Protein AF-A0A6P0SZ05-F1 (afdb_monomer_lite)

Structure (mmCIF, N/CA/C/O backbone):
data_AF-A0A6P0SZ05-F1
#
_entry.id   AF-A0A6P0SZ05-F1
#
loop_
_atom_site.group_PDB
_atom_site.id
_atom_site.type_symbol
_atom_site.label_atom_id
_atom_site.label_alt_id
_atom_site.label_comp_id
_atom_site.label_asym_id
_atom_site.label_entity_id
_atom_site.label_seq_id
_atom_site.pdbx_PDB_ins_code
_atom_site.Cartn_x
_atom_site.Cartn_y
_atom_site.Cartn_z
_atom_site.occupancy
_atom_site.B_iso_or_equiv
_atom_site.auth_seq_id
_atom_site.auth_comp_id
_atom_site.auth_asym_id
_atom_site.auth_atom_id
_atom_site.pdbx_PDB_model_num
ATOM 1 N N . ARG A 1 1 ? -8.321 -9.094 -21.252 1.00 95.56 1 ARG A N 1
ATOM 2 C CA . ARG A 1 1 ? -7.736 -9.734 -20.066 1.00 95.56 1 ARG A CA 1
ATOM 3 C C . ARG A 1 1 ? -6.226 -9.672 -20.199 1.00 95.56 1 ARG A C 1
ATOM 5 O O . ARG A 1 1 ? -5.743 -9.902 -21.305 1.00 95.56 1 ARG A O 1
ATOM 12 N N . LEU A 1 2 ? -5.529 -9.320 -19.128 1.00 98.12 2 LEU A N 1
ATOM 13 C CA . LEU A 1 2 ? -4.090 -9.514 -18.955 1.00 98.12 2 LEU A CA 1
ATOM 14 C C . LEU A 1 2 ? -3.911 -10.589 -17.877 1.00 98.12 2 LEU A C 1
ATOM 16 O O . LEU A 1 2 ? -4.637 -10.558 -16.889 1.00 98.12 2 LEU A O 1
ATOM 20 N N . LEU A 1 3 ? -2.989 -11.520 -18.094 1.00 98.50 3 LEU A N 1
ATOM 21 C CA . LEU A 1 3 ? -2.601 -12.542 -17.126 1.00 98.50 3 LEU A CA 1
ATOM 22 C C . LEU A 1 3 ? -1.087 -12.454 -16.937 1.00 98.50 3 LEU A C 1
ATOM 24 O O . LEU A 1 3 ? -0.354 -12.451 -17.931 1.00 98.50 3 LEU A O 1
ATOM 28 N N . VAL A 1 4 ? -0.650 -12.365 -15.687 1.00 98.50 4 VAL A N 1
ATOM 29 C CA . VAL A 1 4 ? 0.750 -12.430 -15.266 1.00 98.50 4 VAL A CA 1
ATOM 30 C C . VAL A 1 4 ? 0.823 -13.519 -14.198 1.00 98.50 4 VAL A C 1
ATOM 32 O O . VAL A 1 4 ? 0.498 -13.266 -13.046 1.00 98.50 4 VAL A O 1
ATOM 35 N N . SER A 1 5 ? 1.166 -14.740 -14.597 1.00 98.00 5 SER A N 1
ATOM 36 C CA . SER A 1 5 ? 1.157 -15.921 -13.726 1.00 98.00 5 SER A CA 1
ATOM 37 C C . SER A 1 5 ? 2.493 -16.653 -13.752 1.00 98.00 5 SER A C 1
ATOM 39 O O . SER A 1 5 ? 3.336 -16.351 -14.600 1.00 98.00 5 SER A O 1
ATOM 41 N N . ASP A 1 6 ? 2.663 -17.636 -12.868 1.00 96.00 6 ASP A N 1
ATOM 42 C CA . ASP A 1 6 ? 3.775 -18.595 -12.902 1.00 96.00 6 ASP A CA 1
ATOM 43 C C . ASP A 1 6 ? 5.146 -17.893 -12.905 1.00 96.00 6 ASP A C 1
ATOM 45 O O . ASP A 1 6 ? 5.967 -18.087 -13.808 1.00 96.00 6 ASP A O 1
ATOM 49 N N . GLU A 1 7 ? 5.358 -17.003 -11.929 1.00 97.44 7 GLU A N 1
ATOM 50 C CA . GLU A 1 7 ? 6.580 -16.188 -11.777 1.00 97.44 7 GLU A CA 1
ATOM 51 C C . GLU A 1 7 ? 6.890 -15.244 -12.962 1.00 97.44 7 GLU A C 1
ATOM 53 O O . GLU A 1 7 ? 7.983 -14.675 -13.065 1.00 97.44 7 GLU A O 1
ATOM 58 N N . ALA A 1 8 ? 5.949 -15.039 -13.890 1.00 98.25 8 ALA A N 1
ATOM 59 C CA . ALA A 1 8 ? 6.141 -14.097 -14.986 1.00 98.25 8 ALA A CA 1
ATOM 60 C C . ALA A 1 8 ? 6.260 -12.658 -14.470 1.00 98.25 8 ALA A C 1
ATOM 62 O O . ALA A 1 8 ? 5.519 -12.227 -13.590 1.00 98.25 8 ALA A O 1
ATOM 63 N N . VAL A 1 9 ? 7.141 -11.874 -15.097 1.00 98.19 9 VAL A N 1
ATOM 64 C CA . VAL A 1 9 ? 7.370 -10.473 -14.726 1.00 98.19 9 VAL A CA 1
ATOM 65 C C . VAL A 1 9 ? 7.014 -9.541 -15.882 1.00 98.19 9 VAL A C 1
ATOM 67 O O . VAL A 1 9 ? 7.610 -9.603 -16.961 1.00 98.19 9 VAL A O 1
ATOM 70 N N . PHE A 1 10 ? 6.070 -8.631 -15.644 1.00 98.25 10 PHE A N 1
ATOM 71 C CA . PHE A 1 10 ? 5.764 -7.495 -16.510 1.00 98.25 10 PHE A CA 1
ATOM 72 C C . PHE A 1 10 ? 6.370 -6.232 -15.898 1.00 98.25 10 PHE A C 1
ATOM 74 O O . PHE A 1 10 ? 5.875 -5.753 -14.879 1.00 98.25 10 PHE A O 1
ATOM 81 N N . SER A 1 11 ? 7.441 -5.686 -16.485 1.00 97.88 11 SER A N 1
ATOM 82 C CA . SER A 1 11 ? 8.197 -4.625 -15.814 1.00 97.88 11 SER A CA 1
ATOM 83 C C . SER A 1 11 ? 8.661 -3.448 -16.664 1.00 97.88 11 SER A C 1
ATOM 85 O O . SER A 1 11 ? 8.845 -3.534 -17.880 1.00 97.88 11 SER A O 1
ATOM 87 N N . SER A 1 12 ? 8.890 -2.334 -15.966 1.00 97.94 12 SER A N 1
ATOM 88 C CA . SER A 1 12 ? 9.602 -1.149 -16.434 1.00 97.94 12 SER A CA 1
ATOM 89 C C . SER A 1 12 ? 10.642 -0.768 -15.386 1.00 97.94 12 SER A C 1
ATOM 91 O O . SER A 1 12 ? 10.297 -0.497 -14.242 1.00 97.94 12 SER A O 1
ATOM 93 N N . SER A 1 13 ? 11.928 -0.771 -15.742 1.00 96.75 13 SER A N 1
ATOM 94 C CA . SER A 1 13 ? 12.990 -0.552 -14.755 1.00 96.75 13 SER A CA 1
ATOM 95 C C . SER A 1 13 ? 14.134 0.302 -15.279 1.00 96.75 13 SER A C 1
ATOM 97 O O . SER A 1 13 ? 14.441 0.263 -16.475 1.00 96.75 13 SER A O 1
ATOM 99 N N . THR A 1 14 ? 14.810 1.012 -14.376 1.00 95.75 14 THR A N 1
ATOM 100 C CA . THR A 1 14 ? 16.069 1.708 -14.656 1.00 95.75 14 THR A CA 1
ATOM 101 C C . THR A 1 14 ? 17.184 1.267 -13.713 1.00 95.75 14 THR A C 1
ATOM 103 O O . THR A 1 14 ? 16.966 0.903 -12.561 1.00 95.75 14 THR A O 1
ATOM 106 N N . ARG A 1 15 ? 18.419 1.310 -14.218 1.00 94.88 15 ARG A N 1
ATOM 107 C CA . ARG A 1 15 ? 19.652 1.079 -13.443 1.00 94.88 15 ARG A CA 1
ATOM 108 C C . ARG A 1 15 ? 20.629 2.254 -13.543 1.00 94.88 15 ARG A C 1
ATOM 110 O O . ARG A 1 15 ? 21.758 2.167 -13.070 1.00 94.88 15 ARG A O 1
ATOM 117 N N . GLY A 1 16 ? 20.237 3.314 -14.252 1.00 91.69 16 GLY A N 1
ATOM 118 C CA . GLY A 1 16 ? 21.097 4.438 -14.617 1.00 91.69 16 GLY A CA 1
ATOM 119 C C . GLY A 1 16 ? 20.665 5.743 -13.958 1.00 91.69 16 GLY A C 1
ATOM 120 O O . GLY A 1 16 ? 19.995 5.750 -12.934 1.00 91.69 16 GLY A O 1
ATOM 121 N N . ALA A 1 17 ? 21.071 6.860 -14.558 1.00 92.62 17 ALA A N 1
ATOM 122 C CA . ALA A 1 17 ? 20.668 8.199 -14.122 1.00 92.62 17 ALA A CA 1
ATOM 123 C C . ALA A 1 17 ? 19.368 8.699 -14.778 1.00 92.62 17 ALA A C 1
ATOM 125 O O . ALA A 1 17 ? 18.922 9.788 -14.452 1.00 92.62 17 ALA A O 1
ATOM 126 N N 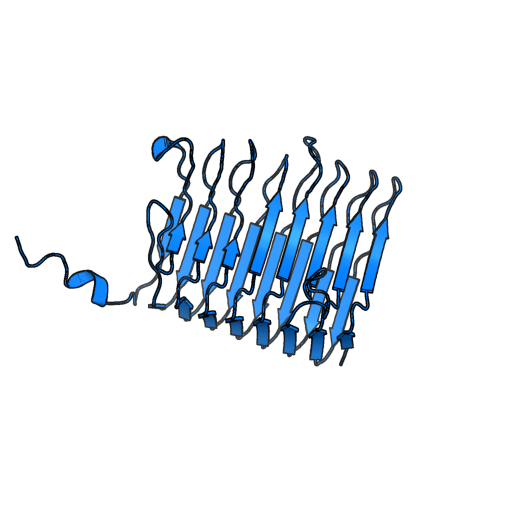. GLY A 1 18 ? 18.817 7.958 -15.745 1.00 95.12 18 GLY A N 1
ATOM 127 C CA . GLY A 1 18 ? 17.512 8.261 -16.332 1.00 95.12 18 GLY A CA 1
ATOM 128 C C . GLY A 1 18 ? 16.413 7.492 -15.614 1.00 95.12 18 GLY A C 1
ATOM 129 O O . GLY A 1 18 ? 16.665 6.376 -15.156 1.00 95.12 18 GLY A O 1
ATOM 130 N N . ASP A 1 19 ? 15.224 8.072 -15.552 1.00 95.62 19 ASP A N 1
ATOM 131 C CA . ASP A 1 19 ? 14.080 7.504 -14.841 1.00 95.62 19 ASP A CA 1
ATOM 132 C C . ASP A 1 19 ? 13.512 6.278 -15.567 1.00 95.62 19 ASP A C 1
ATOM 134 O O . ASP A 1 19 ? 13.657 6.123 -16.789 1.00 95.62 19 ASP A O 1
ATOM 138 N N . ALA A 1 20 ? 12.888 5.377 -14.811 1.00 97.12 20 ALA A N 1
ATOM 139 C CA . ALA A 1 20 ? 12.152 4.261 -15.387 1.00 97.12 20 ALA A CA 1
ATOM 140 C C . ALA A 1 20 ? 10.868 4.755 -16.073 1.00 97.12 20 ALA A C 1
ATOM 142 O O . ALA A 1 20 ? 10.299 5.791 -15.741 1.00 97.12 20 ALA A O 1
ATOM 143 N N . GLY A 1 21 ? 10.401 3.999 -17.067 1.00 97.62 21 GLY A N 1
ATOM 144 C CA . GLY A 1 21 ? 9.149 4.314 -17.750 1.00 97.62 21 GLY A CA 1
ATOM 145 C C . GLY A 1 21 ? 7.924 3.972 -16.902 1.00 97.62 21 GLY A C 1
ATOM 146 O O . GLY A 1 21 ? 7.979 3.122 -16.017 1.00 97.62 21 GLY A O 1
ATOM 147 N N . THR A 1 22 ? 6.793 4.571 -17.245 1.00 98.12 22 THR A N 1
ATOM 148 C CA . THR A 1 22 ? 5.491 4.282 -16.639 1.00 98.12 22 THR A CA 1
ATOM 149 C C . THR A 1 22 ? 4.863 3.006 -17.207 1.00 98.12 22 THR A C 1
ATOM 151 O O . THR A 1 22 ? 4.841 2.807 -18.426 1.00 98.12 22 THR A O 1
ATOM 154 N N . ILE A 1 23 ? 4.261 2.182 -16.348 1.00 98.69 23 ILE A N 1
ATOM 155 C CA . ILE A 1 23 ? 3.361 1.094 -16.750 1.00 98.69 23 ILE A CA 1
ATOM 156 C C . ILE A 1 23 ? 1.925 1.623 -16.792 1.00 98.69 23 ILE A C 1
ATOM 158 O O . ILE A 1 23 ? 1.434 2.229 -15.846 1.00 98.69 23 ILE A O 1
ATOM 162 N N . THR A 1 24 ? 1.212 1.388 -17.895 1.00 98.69 24 THR A N 1
ATOM 163 C CA . THR A 1 24 ? -0.223 1.694 -18.002 1.00 98.69 24 THR A CA 1
ATOM 164 C C . THR A 1 24 ? -0.982 0.492 -18.535 1.00 98.69 24 THR A C 1
ATOM 166 O O . THR A 1 24 ? -0.767 0.074 -19.674 1.00 98.69 24 THR A O 1
ATOM 169 N N . ILE A 1 25 ? -1.919 -0.022 -17.742 1.00 98.62 25 ILE A N 1
ATOM 170 C CA . ILE A 1 25 ? -2.757 -1.167 -18.096 1.00 98.62 25 ILE A CA 1
ATOM 171 C C . ILE A 1 25 ? -4.212 -0.702 -18.183 1.00 98.62 25 ILE A C 1
ATOM 173 O O . ILE A 1 25 ? -4.789 -0.198 -17.222 1.00 98.62 25 ILE A O 1
ATOM 177 N N . ARG A 1 26 ? -4.811 -0.875 -19.366 1.00 98.62 26 ARG A N 1
ATOM 178 C CA . ARG A 1 26 ? -6.247 -0.686 -19.603 1.00 98.62 26 ARG A CA 1
ATOM 179 C C . ARG A 1 26 ? -6.834 -1.997 -20.086 1.00 98.62 26 ARG A C 1
ATOM 181 O O . ARG A 1 26 ? -6.538 -2.431 -21.200 1.00 98.62 26 ARG A O 1
ATOM 188 N N . ALA A 1 27 ? -7.641 -2.632 -19.252 1.00 98.00 27 ALA A N 1
ATOM 189 C CA . ALA A 1 27 ? -8.195 -3.946 -19.538 1.00 98.00 27 ALA A CA 1
ATOM 190 C C . ALA A 1 27 ? -9.586 -4.092 -18.920 1.00 98.00 27 ALA A C 1
ATOM 192 O O . ALA A 1 27 ? -10.024 -3.267 -18.135 1.00 98.00 27 ALA A O 1
ATOM 193 N N . ILE A 1 28 ? -10.301 -5.149 -19.293 1.00 98.44 28 ILE A N 1
ATOM 194 C CA . ILE A 1 28 ? -11.509 -5.544 -18.558 1.00 98.44 28 ILE A CA 1
ATOM 195 C C . ILE A 1 28 ? -11.106 -6.264 -17.268 1.00 98.44 28 ILE A C 1
ATOM 197 O O . ILE A 1 28 ? -11.673 -5.997 -16.224 1.00 98.44 28 ILE A O 1
ATOM 201 N N . GLU A 1 29 ? -10.096 -7.124 -17.356 1.00 98.69 29 GLU A N 1
ATOM 202 C CA . GLU A 1 29 ? -9.678 -8.035 -16.296 1.00 98.69 29 GLU A CA 1
ATOM 203 C C . GLU A 1 29 ? -8.148 -8.098 -16.280 1.00 98.69 29 GLU A C 1
ATOM 205 O O . GLU A 1 29 ? -7.530 -8.179 -17.358 1.00 98.69 29 GLU A O 1
ATOM 210 N N . VAL A 1 30 ? -7.565 -8.046 -15.087 1.00 98.88 30 VAL A N 1
ATOM 211 C CA . VAL A 1 30 ? -6.146 -8.291 -14.810 1.00 98.88 30 VAL A CA 1
ATOM 212 C C . VAL A 1 30 ? -6.060 -9.348 -13.721 1.00 98.88 30 VAL A C 1
ATOM 214 O O . VAL A 1 30 ? -6.676 -9.199 -12.673 1.00 98.88 30 VAL A O 1
ATOM 217 N N . GLU A 1 31 ? -5.265 -10.375 -13.973 1.00 98.88 31 GLU A N 1
ATOM 218 C CA . GLU A 1 31 ? -4.941 -11.408 -12.996 1.00 98.88 31 GLU A CA 1
ATOM 219 C C . GLU A 1 31 ? -3.425 -11.482 -12.839 1.00 98.88 31 GLU A C 1
ATOM 221 O O . GLU A 1 31 ? -2.693 -11.558 -13.834 1.00 98.88 31 GLU A O 1
ATOM 226 N N . VAL A 1 32 ? -2.978 -11.425 -11.589 1.00 98.88 32 VAL A N 1
ATOM 227 C CA . VAL A 1 32 ? -1.589 -11.596 -11.173 1.00 98.88 32 VAL A CA 1
ATOM 228 C C . VAL A 1 32 ? -1.565 -12.753 -10.175 1.00 98.88 32 VAL A C 1
ATOM 230 O O . VAL A 1 32 ? -2.069 -12.603 -9.063 1.00 98.88 32 VAL A O 1
ATOM 233 N N . SER A 1 33 ? -1.062 -13.919 -10.579 1.00 98.69 33 SER A N 1
ATOM 234 C CA . SER A 1 33 ? -1.191 -15.157 -9.798 1.00 98.69 33 SER A CA 1
ATOM 235 C C . SER A 1 33 ? 0.114 -15.941 -9.682 1.00 98.69 33 SER A C 1
ATOM 237 O O . SER A 1 33 ? 1.039 -15.725 -10.461 1.00 98.69 33 SER A O 1
ATOM 239 N N . ASP A 1 34 ? 0.188 -16.863 -8.721 1.00 97.56 34 ASP A N 1
ATOM 240 C CA . ASP A 1 34 ? 1.245 -17.883 -8.631 1.00 97.56 34 ASP A CA 1
ATOM 241 C C . ASP A 1 34 ? 2.677 -17.308 -8.746 1.00 97.56 34 ASP A C 1
ATOM 243 O O . ASP A 1 34 ? 3.521 -17.799 -9.500 1.00 97.56 34 ASP A O 1
ATOM 247 N N . GLY A 1 35 ? 2.938 -16.202 -8.037 1.00 98.31 35 GLY A N 1
ATOM 248 C CA . GLY A 1 35 ? 4.228 -15.504 -8.026 1.00 98.31 35 GLY A CA 1
ATOM 249 C C . GLY A 1 35 ? 4.442 -14.522 -9.181 1.00 98.31 35 GLY A C 1
ATOM 250 O O . GLY A 1 35 ? 5.539 -13.991 -9.334 1.00 98.31 35 GLY A O 1
ATOM 251 N N . GLY A 1 36 ? 3.431 -14.275 -10.015 1.00 98.69 36 GLY A N 1
ATOM 252 C CA . GLY A 1 36 ? 3.487 -13.280 -11.083 1.00 98.69 36 GLY A CA 1
ATOM 253 C C . GLY A 1 36 ? 3.673 -11.856 -10.550 1.00 98.69 36 GLY A C 1
ATOM 254 O O . GLY A 1 36 ? 3.170 -11.499 -9.487 1.00 98.69 36 GLY A O 1
ATOM 255 N N . GLN A 1 37 ? 4.390 -11.007 -11.290 1.00 98.69 37 GLN A N 1
ATOM 256 C CA . GLN A 1 37 ? 4.769 -9.678 -10.803 1.00 98.69 37 GLN A CA 1
ATOM 257 C C . GLN A 1 37 ? 4.580 -8.584 -11.860 1.00 98.69 37 GLN A C 1
ATOM 259 O O . GLN A 1 37 ? 5.061 -8.687 -12.993 1.00 98.69 37 GLN A O 1
ATOM 264 N N . VAL A 1 38 ? 3.930 -7.484 -11.476 1.00 98.75 38 VAL A N 1
ATOM 265 C CA . VAL A 1 38 ? 3.870 -6.232 -12.245 1.00 98.75 38 VAL A CA 1
ATOM 266 C C . VAL A 1 38 ? 4.734 -5.198 -11.534 1.00 98.75 38 VAL A C 1
ATOM 268 O O . VAL A 1 38 ? 4.376 -4.739 -10.454 1.00 98.75 38 VAL A O 1
ATOM 271 N N . ILE A 1 39 ? 5.879 -4.844 -12.122 1.00 98.31 39 ILE A N 1
ATOM 272 C CA . ILE A 1 39 ? 6.940 -4.117 -11.411 1.00 98.31 39 ILE A CA 1
ATOM 273 C C . ILE A 1 39 ? 7.370 -2.851 -12.148 1.00 98.31 39 ILE A C 1
ATOM 275 O O . ILE A 1 39 ? 7.822 -2.907 -13.293 1.00 98.31 39 ILE A O 1
ATOM 279 N N . ALA A 1 40 ? 7.356 -1.719 -11.453 1.00 97.88 40 ALA A N 1
ATOM 280 C CA . ALA A 1 40 ? 8.069 -0.521 -11.872 1.00 97.88 40 ALA A CA 1
ATOM 281 C C . ALA A 1 40 ? 9.200 -0.230 -10.883 1.00 97.88 40 ALA A C 1
ATOM 283 O O . ALA A 1 40 ? 8.946 -0.083 -9.692 1.00 97.88 40 ALA A O 1
ATOM 284 N N . SER A 1 41 ? 10.457 -0.182 -11.334 1.00 96.62 41 SER A N 1
ATOM 285 C CA . SER A 1 41 ? 11.566 -0.103 -10.376 1.00 96.62 41 SER A CA 1
ATOM 286 C C . SER A 1 41 ? 12.779 0.722 -10.780 1.00 96.62 41 SER A C 1
ATOM 288 O O . SER A 1 41 ? 13.054 0.963 -11.958 1.00 96.62 41 SER A O 1
ATOM 290 N N . SER A 1 42 ? 13.546 1.142 -9.774 1.00 95.50 42 SER A N 1
ATOM 291 C CA . SER A 1 42 ? 14.867 1.737 -9.957 1.00 95.50 42 SER A CA 1
ATOM 292 C C . SER A 1 42 ? 15.903 1.089 -9.049 1.00 95.50 42 SER A C 1
ATOM 294 O O . SER A 1 42 ? 15.705 0.962 -7.845 1.00 95.50 42 SER A O 1
ATOM 296 N N . SER A 1 43 ? 17.048 0.732 -9.626 1.00 93.62 43 SER A N 1
ATOM 297 C CA . SER A 1 43 ? 18.261 0.356 -8.888 1.00 93.62 43 SER A CA 1
ATOM 298 C C . SER A 1 43 ? 19.412 1.345 -9.146 1.00 93.62 43 SER A C 1
ATOM 300 O O . SER A 1 43 ? 20.585 0.998 -8.988 1.00 93.62 43 SER A O 1
ATOM 302 N N . GLY A 1 44 ? 19.097 2.533 -9.677 1.00 89.75 44 GLY A N 1
ATOM 303 C CA . GLY A 1 44 ? 20.050 3.559 -10.102 1.00 89.75 44 GLY A CA 1
ATOM 304 C C . GLY A 1 44 ? 19.844 4.891 -9.381 1.00 89.75 44 GLY A C 1
ATOM 305 O O . GLY A 1 44 ? 19.319 4.938 -8.277 1.00 89.75 44 GLY A O 1
ATOM 306 N N . ASN A 1 45 ? 20.269 5.983 -10.021 1.00 89.38 45 ASN A N 1
ATOM 307 C CA . ASN A 1 45 ? 20.019 7.343 -9.524 1.00 89.38 45 ASN A CA 1
ATOM 308 C C . ASN A 1 45 ? 18.741 7.960 -10.114 1.00 89.38 45 ASN A C 1
ATOM 310 O O . ASN A 1 45 ? 18.299 8.988 -9.615 1.00 89.38 45 ASN A O 1
ATOM 314 N N . GLY A 1 46 ? 18.197 7.382 -11.190 1.00 92.94 46 GLY A N 1
ATOM 315 C CA . GLY A 1 46 ? 16.890 7.767 -11.721 1.00 92.94 46 GLY A CA 1
ATOM 316 C C . GLY A 1 46 ? 15.752 7.289 -10.821 1.00 92.94 46 GLY A C 1
ATOM 317 O O . GLY A 1 46 ? 15.929 6.365 -10.016 1.00 92.94 46 GLY A O 1
ATOM 318 N N . GLU A 1 47 ? 14.590 7.904 -10.961 1.00 93.81 47 GLU A N 1
ATOM 319 C CA . GLU A 1 47 ? 13.381 7.548 -10.216 1.00 93.81 47 GLU A CA 1
ATOM 320 C C . GLU A 1 47 ? 12.751 6.262 -10.774 1.00 93.81 47 GLU A C 1
ATOM 322 O O . GLU A 1 47 ? 12.916 5.919 -11.955 1.00 93.81 47 GLU A O 1
ATOM 327 N N . ALA A 1 48 ? 12.070 5.504 -9.912 1.00 95.94 48 ALA A N 1
ATOM 328 C CA . ALA A 1 48 ? 11.254 4.380 -10.360 1.00 95.94 48 ALA A CA 1
ATOM 329 C C . ALA A 1 48 ? 9.989 4.890 -11.067 1.00 95.94 48 ALA A C 1
ATOM 331 O O . ALA A 1 48 ? 9.533 6.006 -10.839 1.00 95.94 48 ALA A O 1
ATOM 332 N N . GLY A 1 49 ? 9.443 4.077 -11.968 1.00 96.94 49 GLY A N 1
ATOM 333 C CA . GLY A 1 49 ? 8.286 4.465 -12.766 1.00 96.94 49 GLY A CA 1
ATOM 334 C C . GLY A 1 49 ? 6.982 4.287 -11.998 1.00 96.94 49 GLY A C 1
ATOM 335 O O . GLY A 1 49 ? 6.898 3.471 -11.085 1.00 96.94 49 GLY A O 1
ATOM 336 N N . ASP A 1 50 ? 5.943 4.995 -12.426 1.00 98.31 50 ASP A N 1
ATOM 337 C CA . ASP A 1 50 ? 4.594 4.799 -11.896 1.00 98.31 50 ASP A CA 1
ATOM 338 C C . ASP A 1 50 ? 3.878 3.611 -12.550 1.00 98.31 50 ASP A C 1
ATOM 340 O O . ASP A 1 50 ? 4.144 3.239 -13.703 1.00 98.31 50 ASP A O 1
ATOM 344 N N . ILE A 1 51 ? 2.893 3.070 -11.837 1.00 98.81 51 ILE A N 1
ATOM 345 C CA . ILE A 1 51 ? 1.976 2.043 -12.321 1.00 98.81 51 ILE A CA 1
ATOM 346 C C . ILE A 1 51 ? 0.545 2.595 -12.299 1.00 98.81 51 ILE A C 1
ATOM 348 O O . ILE A 1 51 ? 0.010 2.929 -11.246 1.00 98.81 51 ILE A O 1
ATOM 352 N N . PHE A 1 52 ? -0.107 2.627 -13.465 1.00 98.88 52 PHE A N 1
ATOM 353 C CA . PHE A 1 52 ? -1.511 3.021 -13.613 1.00 98.88 52 PHE A CA 1
ATOM 354 C C . PHE A 1 52 ? -2.362 1.862 -14.134 1.00 98.88 52 PHE A C 1
ATOM 356 O O . PHE A 1 52 ? -2.182 1.411 -15.272 1.00 98.88 52 PHE A O 1
ATOM 363 N N . LEU A 1 53 ? -3.335 1.417 -13.339 1.00 98.81 53 LEU A N 1
ATOM 364 C CA . LEU A 1 53 ? -4.328 0.415 -13.730 1.00 98.81 53 LEU A CA 1
ATOM 365 C C . LEU A 1 53 ? -5.708 1.067 -13.836 1.00 98.81 53 LEU A C 1
ATOM 367 O O . LEU A 1 53 ? -6.203 1.662 -12.886 1.00 98.81 53 LEU A O 1
ATOM 371 N N . ASN A 1 54 ? -6.350 0.913 -14.991 1.00 98.81 54 ASN A N 1
ATOM 372 C CA . ASN A 1 54 ? -7.773 1.192 -15.174 1.00 98.81 54 ASN A CA 1
ATOM 373 C C . ASN A 1 54 ? -8.436 -0.074 -15.724 1.00 98.81 54 ASN A C 1
ATOM 375 O O . ASN A 1 54 ? -8.330 -0.376 -16.921 1.00 98.81 54 ASN A O 1
ATOM 379 N N . VAL A 1 55 ? -9.013 -0.858 -14.816 1.00 98.62 55 VAL A N 1
ATOM 380 C CA . VAL A 1 55 ? -9.419 -2.248 -15.050 1.00 98.62 55 VAL A CA 1
ATOM 381 C C . VAL A 1 55 ? -10.705 -2.526 -14.292 1.00 98.62 55 VAL A C 1
ATOM 383 O O . VAL A 1 55 ? -10.783 -2.153 -13.138 1.00 98.62 55 VAL A O 1
ATOM 386 N N . ASN A 1 56 ? -11.708 -3.187 -14.876 1.00 98.69 56 ASN A N 1
ATOM 387 C CA . ASN A 1 56 ? -12.938 -3.453 -14.115 1.00 98.69 56 ASN A CA 1
ATOM 388 C C . ASN A 1 56 ? -12.686 -4.411 -12.946 1.00 98.69 56 ASN A C 1
ATOM 390 O O . ASN A 1 56 ? -13.106 -4.114 -11.833 1.00 98.69 56 ASN A O 1
ATOM 394 N N . ASP A 1 57 ? -11.997 -5.519 -13.205 1.00 98.81 57 ASP A N 1
ATOM 395 C CA . ASP A 1 57 ? -11.776 -6.585 -12.232 1.00 98.81 57 ASP A CA 1
ATOM 396 C C . ASP A 1 57 ? -10.276 -6.892 -12.130 1.00 98.81 57 ASP A C 1
ATOM 398 O O . ASP A 1 57 ? -9.624 -7.201 -13.134 1.00 98.81 57 ASP A O 1
ATOM 402 N N . ILE A 1 58 ? -9.721 -6.757 -10.928 1.00 98.88 58 ILE A N 1
ATOM 403 C CA . ILE A 1 58 ? -8.320 -7.055 -10.627 1.00 98.88 58 ILE A CA 1
ATOM 404 C C . ILE A 1 58 ? -8.274 -8.136 -9.555 1.00 98.88 58 ILE A C 1
ATOM 406 O O . ILE A 1 58 ? -8.855 -7.972 -8.481 1.00 98.88 58 ILE A O 1
ATOM 410 N N . GLU A 1 59 ? -7.534 -9.201 -9.837 1.00 98.88 59 GLU A N 1
ATOM 411 C CA . GLU A 1 59 ? -7.209 -10.251 -8.877 1.00 98.88 59 GLU A CA 1
ATOM 412 C C . GLU A 1 59 ? -5.687 -10.383 -8.750 1.00 98.88 59 GLU A C 1
ATOM 414 O O . GLU A 1 59 ? -4.992 -10.607 -9.742 1.00 98.88 59 GLU A O 1
ATOM 419 N N . VAL A 1 60 ? -5.172 -10.225 -7.531 1.00 98.88 60 VAL A N 1
ATOM 420 C CA . VAL A 1 60 ? -3.775 -10.507 -7.173 1.00 98.88 60 VAL A CA 1
ATOM 421 C C . VAL A 1 60 ? -3.800 -11.625 -6.133 1.00 98.88 60 VAL A C 1
ATOM 423 O O . VAL A 1 60 ? -4.353 -11.444 -5.049 1.00 98.88 60 VAL A O 1
ATOM 426 N N . THR A 1 61 ? -3.289 -12.809 -6.465 1.00 98.69 61 THR A N 1
ATOM 427 C CA . THR A 1 61 ? -3.491 -14.009 -5.637 1.00 98.69 61 THR A CA 1
ATOM 428 C C . THR A 1 61 ? -2.260 -14.897 -5.557 1.00 98.69 61 THR A C 1
ATOM 430 O O . THR A 1 61 ? -1.597 -15.175 -6.555 1.00 98.69 61 THR A O 1
ATOM 433 N N . GLY A 1 62 ? -1.974 -15.385 -4.357 1.00 98.25 62 GLY A N 1
ATOM 434 C CA . GLY A 1 62 ? -1.017 -16.458 -4.151 1.00 98.25 62 GLY A CA 1
ATOM 435 C C . GLY A 1 62 ? 0.441 -16.016 -4.117 1.00 98.25 62 GLY A C 1
ATOM 436 O O . GLY A 1 62 ? 0.795 -14.837 -4.164 1.00 98.25 62 GLY A O 1
ATOM 437 N N . ILE A 1 63 ? 1.284 -17.034 -4.050 1.00 98.00 63 ILE A N 1
ATOM 438 C CA . ILE A 1 63 ? 2.742 -16.979 -4.029 1.00 98.00 63 ILE A CA 1
ATOM 439 C C . ILE A 1 63 ? 3.259 -18.044 -5.009 1.00 98.00 63 ILE A C 1
ATOM 441 O O . ILE A 1 63 ? 2.515 -18.961 -5.367 1.00 98.00 63 ILE A O 1
ATOM 445 N N . SER A 1 64 ? 4.511 -17.949 -5.447 1.00 97.56 64 SER A N 1
ATOM 446 C CA . SER A 1 64 ? 5.151 -18.965 -6.288 1.00 97.56 64 SER A CA 1
ATOM 447 C C . SER A 1 64 ? 5.168 -20.335 -5.598 1.00 97.56 64 SER A C 1
ATOM 449 O O . SER A 1 64 ? 5.124 -20.436 -4.370 1.00 97.56 64 SER A O 1
ATOM 451 N N . GLU A 1 65 ? 5.266 -21.417 -6.377 1.00 95.94 65 GLU A N 1
ATOM 452 C CA . GLU A 1 65 ? 5.218 -22.795 -5.852 1.00 95.94 65 GLU A CA 1
ATOM 453 C C . GLU A 1 65 ? 6.325 -23.074 -4.816 1.00 95.94 65 GLU A C 1
ATOM 455 O O . GLU A 1 65 ? 6.132 -23.829 -3.861 1.00 95.94 65 GLU A O 1
ATOM 460 N N . ASP A 1 66 ? 7.486 -22.441 -4.981 1.00 94.62 66 ASP A N 1
ATOM 461 C CA . ASP A 1 66 ? 8.615 -22.529 -4.055 1.00 94.62 66 ASP A CA 1
ATOM 462 C C . ASP A 1 66 ? 8.511 -21.581 -2.843 1.00 94.62 66 ASP A C 1
ATOM 464 O O . ASP A 1 66 ? 9.365 -21.623 -1.952 1.00 94.62 66 ASP A O 1
ATOM 468 N N . GLY A 1 67 ? 7.465 -20.751 -2.796 1.00 93.50 67 GLY A N 1
ATOM 469 C CA . GLY A 1 67 ? 7.194 -19.765 -1.755 1.00 93.50 67 GLY A CA 1
ATOM 470 C C . GLY A 1 6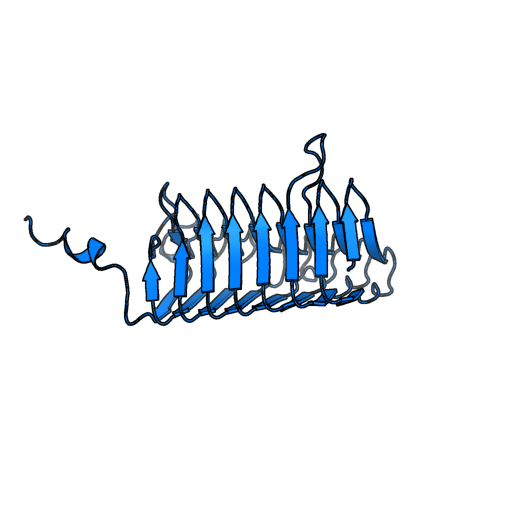7 ? 8.163 -18.581 -1.729 1.00 93.50 67 GLY A C 1
ATOM 471 O O . GLY A 1 67 ? 8.208 -17.877 -0.721 1.00 93.50 67 GLY A O 1
ATOM 472 N N . GLN A 1 68 ? 8.967 -18.377 -2.779 1.00 93.56 68 GLN A N 1
ATOM 473 C CA . GLN A 1 68 ? 9.968 -17.305 -2.825 1.00 93.56 68 GLN A CA 1
ATOM 474 C C . GLN A 1 68 ? 9.399 -15.952 -3.256 1.00 93.56 68 GLN A C 1
ATOM 476 O O . GLN A 1 68 ? 9.913 -14.923 -2.817 1.00 93.56 68 GLN A O 1
ATOM 481 N N . PHE A 1 69 ? 8.371 -15.940 -4.104 1.00 94.31 69 PHE A N 1
ATOM 482 C CA . PHE A 1 69 ? 7.839 -14.717 -4.697 1.00 94.31 69 PHE A CA 1
ATOM 483 C C . PHE A 1 69 ? 6.340 -14.598 -4.432 1.00 94.31 69 PHE A C 1
ATOM 485 O O . PHE A 1 69 ? 5.584 -15.470 -4.862 1.00 94.31 69 PHE A O 1
ATOM 492 N N . PRO A 1 70 ? 5.868 -13.539 -3.757 1.00 97.56 70 PRO A N 1
ATOM 493 C CA . PRO A 1 70 ? 4.447 -13.246 -3.745 1.00 97.56 70 PRO A CA 1
ATOM 494 C C . PRO A 1 70 ? 3.986 -12.792 -5.130 1.00 97.56 70 PRO A C 1
ATOM 496 O O . PRO A 1 70 ? 4.743 -12.180 -5.890 1.00 97.56 70 PRO A O 1
ATOM 499 N N . SER A 1 71 ? 2.722 -13.055 -5.452 1.00 98.75 71 SER A N 1
ATOM 500 C CA . SER A 1 71 ? 2.069 -12.347 -6.547 1.00 98.75 71 SER A CA 1
ATOM 501 C C . SER A 1 71 ? 1.944 -10.878 -6.170 1.00 98.75 71 SER A C 1
ATOM 503 O O . SER A 1 71 ? 1.404 -10.567 -5.104 1.00 98.75 71 SER A O 1
ATOM 505 N N . GLN A 1 72 ? 2.438 -9.974 -7.018 1.00 98.31 72 GLN A N 1
ATOM 506 C CA . GLN A 1 72 ? 2.543 -8.571 -6.619 1.00 98.31 72 GLN A CA 1
ATOM 507 C C . GLN A 1 72 ? 2.366 -7.541 -7.732 1.00 98.31 72 GLN A C 1
ATOM 509 O O . GLN A 1 72 ? 2.754 -7.742 -8.886 1.00 98.31 72 GLN A O 1
ATOM 514 N N . ILE A 1 73 ? 1.840 -6.380 -7.342 1.00 98.81 73 ILE A N 1
ATOM 515 C CA . ILE A 1 73 ? 1.923 -5.129 -8.102 1.00 98.81 73 ILE A CA 1
ATOM 516 C C . ILE A 1 73 ? 2.754 -4.166 -7.263 1.00 98.81 73 ILE A C 1
ATOM 518 O O . ILE A 1 73 ? 2.303 -3.743 -6.203 1.00 98.81 73 ILE A O 1
ATOM 522 N N . GLU A 1 74 ? 3.953 -3.821 -7.727 1.00 98.00 74 GLU A N 1
ATOM 523 C CA . GLU A 1 74 ? 4.891 -3.040 -6.922 1.00 98.00 74 GLU A CA 1
ATOM 524 C C . GLU A 1 74 ? 5.587 -1.935 -7.720 1.00 98.00 74 GLU A C 1
ATOM 526 O O . GLU A 1 74 ? 6.160 -2.186 -8.787 1.00 98.00 74 GLU A O 1
ATOM 531 N N . ALA A 1 75 ? 5.606 -0.722 -7.163 1.00 97.25 75 ALA A N 1
ATOM 532 C CA . ALA A 1 75 ? 6.525 0.331 -7.587 1.00 97.25 75 ALA A CA 1
ATOM 533 C C . ALA A 1 75 ? 7.596 0.572 -6.512 1.00 97.25 75 ALA A C 1
ATOM 535 O O . ALA A 1 75 ? 7.274 1.018 -5.412 1.00 97.25 75 ALA A O 1
ATOM 536 N N . PHE A 1 76 ? 8.872 0.301 -6.808 1.00 95.00 76 PHE A N 1
ATOM 537 C CA . PHE A 1 76 ? 9.925 0.391 -5.791 1.00 95.00 76 PHE A CA 1
ATOM 538 C C . PHE A 1 76 ? 11.257 0.976 -6.249 1.00 95.00 76 PHE A C 1
ATOM 540 O O . PHE A 1 76 ? 11.653 0.873 -7.408 1.00 95.00 76 PHE A O 1
ATOM 547 N N . SER A 1 77 ? 12.007 1.542 -5.306 1.00 93.94 77 SER A N 1
ATOM 548 C CA . SER A 1 77 ? 13.390 1.973 -5.522 1.00 93.94 77 SER A CA 1
ATOM 549 C C . SER A 1 77 ? 14.344 1.306 -4.533 1.00 93.94 77 SER A C 1
ATOM 551 O O . SER A 1 77 ? 14.137 1.362 -3.325 1.00 93.94 77 SER A O 1
ATOM 553 N N . GLU A 1 78 ? 15.414 0.692 -5.042 1.00 90.94 78 GLU A N 1
ATOM 554 C CA . GLU A 1 78 ? 16.555 0.200 -4.250 1.00 90.94 78 GLU A CA 1
ATOM 555 C C . GLU A 1 78 ? 17.651 1.264 -4.095 1.00 90.94 78 GLU A C 1
ATOM 557 O O . GLU A 1 78 ? 18.514 1.166 -3.221 1.00 90.94 78 GLU A O 1
ATOM 562 N N . GLY A 1 79 ? 17.651 2.265 -4.982 1.00 82.06 79 GLY A N 1
ATOM 563 C CA . GLY A 1 79 ? 18.612 3.360 -4.985 1.00 82.06 79 GLY A CA 1
ATOM 564 C C . GLY A 1 79 ? 18.269 4.450 -3.970 1.00 82.06 79 GLY A C 1
ATOM 565 O O . GLY A 1 79 ? 17.235 4.431 -3.311 1.00 82.06 79 GLY A O 1
ATOM 566 N N . ASN A 1 80 ? 19.134 5.462 -3.869 1.00 83.88 80 ASN A N 1
ATOM 567 C CA . ASN A 1 80 ? 18.813 6.700 -3.150 1.00 83.88 80 ASN A CA 1
ATOM 568 C C . ASN A 1 80 ? 18.011 7.653 -4.059 1.00 83.88 80 ASN A C 1
ATOM 570 O O . ASN A 1 80 ? 18.454 8.768 -4.348 1.00 83.88 80 ASN A O 1
ATOM 574 N N . SER A 1 81 ? 16.888 7.161 -4.576 1.00 88.88 81 SER A N 1
ATOM 575 C CA . SER A 1 81 ? 15.955 7.879 -5.447 1.00 88.88 81 SER A CA 1
ATOM 576 C C . SER A 1 81 ? 14.517 7.534 -5.071 1.00 88.88 81 SER A C 1
ATOM 578 O O . SER A 1 81 ? 14.271 6.535 -4.390 1.00 88.88 81 SER A O 1
ATOM 580 N N . ALA A 1 82 ? 13.568 8.355 -5.518 1.00 90.56 82 ALA A N 1
ATOM 581 C CA . ALA A 1 82 ? 12.157 8.130 -5.246 1.00 90.56 82 ALA A CA 1
ATOM 582 C C . ALA A 1 82 ? 11.658 6.826 -5.891 1.00 90.56 82 ALA A C 1
ATOM 584 O O . ALA A 1 82 ? 12.030 6.477 -7.021 1.00 90.56 82 ALA A O 1
ATOM 585 N N . ALA A 1 83 ? 10.809 6.115 -5.154 1.00 92.75 83 ALA A N 1
ATOM 586 C CA . ALA A 1 83 ? 9.952 5.086 -5.712 1.00 92.75 83 ALA A CA 1
ATOM 587 C C . ALA A 1 83 ? 8.846 5.734 -6.559 1.00 92.75 83 ALA A C 1
ATOM 589 O O . ALA A 1 83 ? 8.532 6.914 -6.398 1.00 92.75 83 ALA A O 1
ATOM 590 N N . GLY A 1 84 ? 8.253 4.949 -7.453 1.00 94.94 84 GLY A N 1
ATOM 591 C CA . GLY A 1 84 ? 7.056 5.360 -8.172 1.00 94.94 84 GLY A CA 1
ATOM 592 C C . GLY A 1 84 ? 5.808 5.172 -7.317 1.00 94.94 84 GLY A C 1
ATOM 593 O O . GLY A 1 84 ? 5.857 4.600 -6.226 1.00 94.94 84 GLY A O 1
ATOM 594 N N . SER A 1 85 ? 4.680 5.634 -7.840 1.00 97.06 85 SER A N 1
ATOM 595 C CA . SER A 1 85 ? 3.361 5.444 -7.235 1.00 97.06 85 SER A CA 1
ATOM 596 C C . SER A 1 85 ? 2.573 4.344 -7.944 1.00 97.06 85 SER A C 1
ATOM 598 O O . SER A 1 85 ? 2.754 4.083 -9.138 1.00 97.06 85 SER A O 1
ATOM 600 N N . VAL A 1 86 ? 1.639 3.729 -7.221 1.00 98.75 86 VAL A N 1
ATOM 601 C CA . VAL A 1 86 ? 0.665 2.784 -7.778 1.00 98.75 86 VAL A CA 1
ATOM 602 C C . VAL A 1 86 ? -0.714 3.424 -7.688 1.00 98.75 86 VAL A C 1
ATOM 604 O O . VAL A 1 86 ? -1.194 3.756 -6.608 1.00 98.75 86 VAL A O 1
ATOM 607 N N . THR A 1 87 ? -1.367 3.608 -8.834 1.00 98.88 87 THR A N 1
ATOM 608 C CA . THR A 1 87 ? -2.742 4.114 -8.918 1.00 98.88 87 THR A CA 1
ATOM 609 C C . THR A 1 87 ? -3.640 3.088 -9.589 1.00 98.88 87 THR A C 1
ATOM 611 O O . THR A 1 87 ? -3.433 2.722 -10.751 1.00 98.88 87 THR A O 1
ATOM 614 N N . ILE A 1 88 ? -4.673 2.656 -8.871 1.00 98.94 88 ILE A N 1
ATOM 615 C CA . ILE A 1 88 ? -5.638 1.659 -9.326 1.00 98.94 88 ILE A CA 1
ATOM 616 C C . ILE A 1 88 ?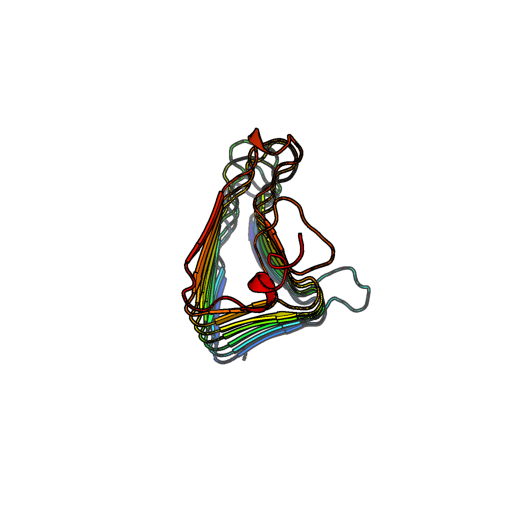 -7.029 2.286 -9.365 1.00 98.94 88 ILE A C 1
ATOM 618 O O . ILE A 1 88 ? -7.533 2.792 -8.368 1.00 98.94 88 ILE A O 1
ATOM 622 N N . THR A 1 89 ? -7.678 2.209 -10.522 1.00 98.94 89 THR A N 1
ATOM 623 C CA . THR A 1 89 ? -9.114 2.448 -10.672 1.00 98.94 89 THR A CA 1
ATOM 624 C C . THR A 1 89 ? -9.769 1.158 -11.134 1.00 98.94 89 THR A C 1
ATOM 626 O O . THR A 1 89 ? -9.436 0.650 -12.211 1.00 98.94 89 THR A O 1
ATOM 629 N N . SER A 1 90 ? -10.698 0.638 -10.335 1.00 98.81 90 SER A N 1
ATOM 630 C CA . SER A 1 90 ? -11.420 -0.588 -10.669 1.00 98.81 90 SER A CA 1
ATOM 631 C C . SER A 1 90 ? -12.868 -0.597 -10.208 1.00 98.81 90 SER A C 1
ATOM 633 O O . SER A 1 90 ? -13.345 0.356 -9.605 1.00 98.81 90 SER A O 1
ATOM 635 N N . LYS A 1 91 ? -13.605 -1.653 -10.549 1.00 98.75 91 LYS A N 1
ATOM 636 C CA . LYS A 1 91 ? -14.859 -1.970 -9.860 1.00 98.75 91 LYS A CA 1
ATOM 637 C C . LYS A 1 91 ? -14.562 -2.891 -8.693 1.00 98.75 91 LYS A C 1
ATOM 639 O O . LYS A 1 91 ? -14.906 -2.567 -7.567 1.00 98.75 91 LYS A O 1
ATOM 644 N N . ASN A 1 92 ? -13.869 -3.990 -8.964 1.00 98.88 92 ASN A N 1
ATOM 645 C CA . ASN A 1 92 ? -13.520 -4.979 -7.961 1.00 98.88 92 ASN A CA 1
ATOM 646 C C . ASN A 1 92 ? -12.003 -5.147 -7.917 1.00 98.88 92 ASN A C 1
ATOM 648 O O . ASN A 1 92 ? -11.384 -5.483 -8.929 1.00 98.88 92 ASN A O 1
ATOM 652 N N . LEU A 1 93 ? -11.431 -4.958 -6.732 1.00 98.94 93 LEU A N 1
ATOM 653 C CA . LEU A 1 93 ? -10.063 -5.334 -6.417 1.00 98.94 93 LEU A CA 1
ATOM 654 C C . LEU A 1 93 ? -10.088 -6.441 -5.364 1.00 98.94 93 LEU A C 1
ATOM 656 O O . LEU A 1 93 ? -10.630 -6.252 -4.278 1.00 98.94 93 LEU A O 1
ATOM 660 N N . THR A 1 94 ? -9.490 -7.586 -5.680 1.00 98.94 94 THR A N 1
ATOM 661 C CA . THR A 1 94 ? -9.259 -8.678 -4.729 1.00 98.94 94 THR A CA 1
ATOM 662 C C . THR A 1 94 ? -7.765 -8.944 -4.616 1.00 98.94 94 THR A C 1
ATOM 664 O O . THR A 1 94 ? -7.103 -9.193 -5.623 1.00 98.94 94 THR A O 1
ATOM 667 N N . VAL A 1 95 ? -7.248 -8.910 -3.392 1.00 98.94 95 VAL A N 1
ATOM 668 C CA . VAL A 1 95 ? -5.891 -9.342 -3.046 1.00 98.94 95 VAL A CA 1
ATOM 669 C C . VAL A 1 95 ? -6.029 -10.476 -2.044 1.00 98.94 95 VAL A C 1
ATOM 671 O O . VAL A 1 95 ? -6.753 -10.328 -1.058 1.00 98.94 95 VAL A O 1
ATOM 674 N N . ARG A 1 96 ? -5.405 -11.626 -2.305 1.00 98.69 96 ARG A N 1
ATOM 675 C CA . ARG A 1 96 ? -5.567 -12.793 -1.432 1.00 98.69 96 ARG A CA 1
ATOM 676 C C . ARG A 1 96 ? -4.401 -13.766 -1.424 1.00 98.69 96 ARG A C 1
ATOM 678 O O . ARG A 1 96 ? -3.550 -13.739 -2.307 1.00 98.69 96 ARG A O 1
ATOM 685 N N . ASP A 1 97 ? -4.411 -14.670 -0.452 1.00 98.31 97 ASP A N 1
ATOM 686 C CA . ASP A 1 97 ? -3.507 -15.824 -0.382 1.00 98.31 97 ASP A CA 1
ATOM 687 C C . ASP A 1 97 ? -2.018 -15.415 -0.302 1.00 98.31 97 ASP A C 1
ATOM 689 O O . ASP A 1 97 ? -1.163 -15.993 -0.971 1.00 98.31 97 ASP A O 1
ATOM 693 N N . GLY A 1 98 ? -1.701 -14.395 0.503 1.00 98.25 98 GLY A N 1
ATOM 694 C CA . GLY A 1 98 ? -0.334 -13.882 0.687 1.00 98.25 98 GLY A CA 1
ATOM 695 C C . GLY A 1 98 ? 0.157 -12.904 -0.388 1.00 98.25 98 GLY A C 1
ATOM 696 O O . GLY A 1 98 ? 1.328 -12.533 -0.373 1.00 98.25 98 GLY A O 1
ATOM 697 N N . ALA A 1 99 ? -0.709 -12.499 -1.320 1.00 98.75 99 ALA A N 1
ATOM 698 C CA . ALA A 1 99 ? -0.383 -11.525 -2.357 1.00 98.75 99 ALA A CA 1
ATOM 699 C C . ALA A 1 99 ? -0.266 -10.083 -1.829 1.00 98.75 99 ALA A C 1
ATOM 701 O O . ALA A 1 99 ? -0.836 -9.727 -0.791 1.00 98.75 99 ALA A O 1
ATOM 702 N N . GLU A 1 100 ? 0.421 -9.234 -2.597 1.00 98.56 100 GLU A N 1
ATOM 703 C CA . GLU A 1 100 ? 0.774 -7.876 -2.178 1.00 98.56 100 GLU A CA 1
ATOM 704 C C . GLU A 1 100 ? 0.523 -6.817 -3.263 1.00 98.56 100 GLU A C 1
ATOM 706 O O . GLU A 1 100 ? 0.755 -7.029 -4.455 1.00 98.56 100 GLU A O 1
ATOM 711 N N . ILE A 1 101 ? 0.079 -5.631 -2.851 1.00 98.75 101 ILE A N 1
ATOM 712 C CA . ILE A 1 101 ? 0.165 -4.419 -3.671 1.00 98.75 101 ILE A CA 1
ATOM 713 C C . ILE A 1 101 ? 0.896 -3.365 -2.863 1.00 98.75 101 ILE A C 1
ATOM 715 O O . ILE A 1 101 ? 0.442 -2.995 -1.779 1.00 98.75 101 ILE A O 1
ATOM 719 N N . SER A 1 102 ? 2.000 -2.865 -3.405 1.00 97.06 102 SER A N 1
ATOM 720 C CA . SER A 1 102 ? 2.876 -2.013 -2.621 1.00 97.06 102 SER A CA 1
ATOM 721 C C . SER A 1 102 ? 3.603 -0.932 -3.398 1.00 97.06 102 SER A C 1
ATOM 723 O O . SER A 1 102 ? 3.766 -0.955 -4.622 1.00 97.06 102 SER A O 1
ATOM 725 N N . VAL A 1 103 ? 4.033 0.065 -2.640 1.00 95.62 103 VAL A N 1
ATOM 726 C CA . VAL A 1 103 ? 5.037 1.040 -3.051 1.00 95.62 103 VAL A CA 1
ATOM 727 C C . VAL A 1 103 ? 6.146 1.017 -2.014 1.00 95.62 103 VAL A C 1
ATOM 729 O O . VAL A 1 103 ? 5.856 0.992 -0.821 1.00 95.62 103 VAL A O 1
ATOM 732 N N . SER A 1 104 ? 7.413 0.989 -2.426 1.00 91.94 104 SER A N 1
ATOM 733 C CA . SER A 1 104 ? 8.499 0.907 -1.443 1.00 91.94 104 SER A CA 1
ATOM 734 C C . SER A 1 104 ? 9.760 1.675 -1.826 1.00 91.94 104 SER A C 1
ATOM 736 O O . SER A 1 104 ? 10.268 1.597 -2.945 1.00 91.94 104 SER A O 1
ATOM 738 N N . ALA A 1 105 ? 10.313 2.422 -0.872 1.00 90.12 105 ALA A N 1
ATOM 739 C CA . ALA A 1 105 ? 11.627 3.044 -1.001 1.00 90.12 105 ALA A CA 1
ATOM 740 C C . ALA A 1 105 ? 12.613 2.367 -0.053 1.00 90.12 105 ALA A C 1
ATOM 742 O O . ALA A 1 105 ? 12.632 2.612 1.152 1.00 90.12 105 ALA A O 1
ATOM 743 N N . ARG A 1 106 ? 13.450 1.505 -0.628 1.00 88.50 106 ARG A N 1
ATOM 744 C CA . ARG A 1 106 ? 14.361 0.617 0.102 1.00 88.50 106 ARG A CA 1
ATOM 745 C C . ARG A 1 106 ? 15.754 1.225 0.309 1.00 88.50 106 ARG A C 1
ATOM 747 O O . ARG A 1 106 ? 16.575 0.662 1.035 1.00 88.50 106 ARG A O 1
ATOM 754 N N . GLY A 1 107 ? 16.034 2.361 -0.331 1.00 83.75 107 GLY A N 1
ATOM 755 C CA . GLY A 1 107 ? 17.264 3.129 -0.150 1.00 83.75 107 GLY A CA 1
ATOM 756 C C . GLY A 1 107 ? 17.371 3.773 1.238 1.00 83.75 107 GLY A C 1
ATOM 757 O O . GLY A 1 107 ? 16.374 4.093 1.869 1.00 83.75 107 GLY A O 1
ATOM 758 N N . ASN A 1 108 ? 18.605 4.002 1.699 1.00 78.06 108 ASN A N 1
ATOM 759 C CA . ASN A 1 108 ? 18.896 4.507 3.053 1.00 78.06 108 ASN A CA 1
ATOM 760 C C . ASN A 1 108 ? 19.319 5.990 3.098 1.00 78.06 108 ASN A C 1
ATOM 762 O O . ASN A 1 108 ? 19.974 6.413 4.050 1.00 78.06 108 ASN A O 1
ATOM 766 N N . GLY A 1 109 ? 19.072 6.765 2.041 1.00 73.88 109 GLY A N 1
ATOM 767 C CA . GLY A 1 109 ? 19.455 8.179 1.994 1.00 73.88 109 GLY A CA 1
ATOM 768 C C . GLY A 1 109 ? 18.245 9.105 1.973 1.00 73.88 109 GLY A C 1
ATOM 769 O O . GLY A 1 109 ? 17.137 8.675 1.688 1.00 73.88 109 GLY A O 1
ATOM 770 N N . ASP A 1 110 ? 18.476 10.396 2.213 1.00 77.06 110 ASP A N 1
ATOM 771 C CA . ASP A 1 110 ? 17.416 11.415 2.327 1.00 77.06 110 ASP A CA 1
ATOM 772 C C . ASP A 1 110 ? 16.551 11.591 1.059 1.00 77.06 110 ASP A C 1
ATOM 774 O O . ASP A 1 110 ? 15.516 12.255 1.095 1.00 77.06 110 ASP A O 1
ATOM 778 N N . ASN A 1 111 ? 16.983 11.033 -0.078 1.00 78.69 111 ASN A N 1
ATOM 779 C CA . ASN A 1 111 ? 16.248 11.080 -1.343 1.00 78.69 111 ASN A CA 1
ATOM 780 C C . ASN A 1 111 ? 15.441 9.803 -1.613 1.00 78.69 111 ASN A C 1
ATOM 782 O O . ASN A 1 111 ? 14.735 9.751 -2.621 1.00 78.69 111 ASN A O 1
ATOM 786 N N . ALA A 1 112 ? 15.550 8.780 -0.763 1.00 83.44 112 ALA A N 1
ATOM 787 C CA . ALA A 1 112 ? 14.631 7.656 -0.786 1.00 83.44 112 ALA A CA 1
ATOM 788 C C . ALA A 1 112 ? 13.266 8.156 -0.294 1.00 83.44 112 ALA A C 1
ATOM 790 O O . ALA A 1 112 ? 13.149 8.774 0.758 1.00 83.44 112 ALA A O 1
ATOM 791 N N . LYS A 1 113 ? 12.239 8.002 -1.124 1.00 85.62 113 LYS A N 1
ATOM 792 C CA . LYS A 1 113 ? 10.872 8.439 -0.822 1.00 85.62 113 LYS A CA 1
ATOM 793 C C . LYS A 1 113 ? 9.931 7.417 -1.418 1.00 85.62 113 LYS A C 1
ATOM 795 O O . LYS A 1 113 ? 10.071 7.129 -2.610 1.00 85.62 113 LYS A O 1
ATOM 800 N N . ALA A 1 114 ? 9.032 6.842 -0.623 1.00 85.06 114 ALA A N 1
ATOM 801 C CA . ALA A 1 114 ? 7.982 6.018 -1.212 1.00 85.06 114 ALA A CA 1
ATOM 802 C C . ALA A 1 114 ? 7.025 6.915 -1.997 1.00 85.06 114 ALA A C 1
ATOM 804 O O . ALA A 1 114 ? 6.800 8.070 -1.628 1.00 85.06 114 ALA A O 1
ATOM 805 N N . GLY A 1 115 ? 6.478 6.371 -3.080 1.00 90.56 115 GLY A N 1
ATOM 806 C CA . GLY A 1 115 ? 5.315 6.962 -3.720 1.00 90.56 115 GLY A CA 1
ATOM 807 C C . GLY A 1 115 ? 4.052 6.737 -2.892 1.00 90.56 115 GLY A C 1
ATOM 808 O O . GLY A 1 115 ? 4.092 6.238 -1.764 1.00 90.56 115 GLY A O 1
ATOM 809 N N . ASP A 1 116 ? 2.919 7.075 -3.494 1.00 95.38 116 ASP A N 1
ATOM 810 C CA . ASP A 1 116 ? 1.608 6.817 -2.912 1.00 95.38 116 ASP A CA 1
ATOM 811 C C . ASP A 1 116 ? 0.993 5.544 -3.510 1.00 95.38 116 ASP A C 1
ATOM 813 O O . ASP A 1 116 ? 1.108 5.273 -4.712 1.00 95.38 116 ASP A O 1
ATOM 817 N N . LEU A 1 117 ? 0.276 4.791 -2.677 1.00 98.31 117 LEU A N 1
ATOM 818 C CA . LEU A 1 117 ? -0.651 3.754 -3.115 1.00 98.31 117 LEU A CA 1
ATOM 819 C C . LEU A 1 117 ? -2.068 4.330 -3.087 1.00 98.31 117 LEU A C 1
ATOM 821 O O . LEU A 1 117 ? -2.651 4.530 -2.023 1.00 98.31 117 LEU A O 1
ATOM 825 N N . THR A 1 118 ? -2.628 4.603 -4.263 1.00 98.88 118 THR A N 1
ATOM 826 C CA . THR A 1 118 ? -3.988 5.138 -4.411 1.00 98.88 118 THR A CA 1
ATOM 827 C C . THR A 1 118 ? -4.894 4.115 -5.080 1.00 98.88 118 THR A C 1
ATOM 829 O O . THR A 1 118 ? -4.626 3.680 -6.203 1.00 98.88 118 THR A O 1
ATOM 832 N N . ILE A 1 119 ? -5.993 3.751 -4.422 1.00 98.94 119 ILE A N 1
ATOM 833 C CA . ILE A 1 119 ? -6.961 2.778 -4.934 1.00 98.94 119 ILE A CA 1
ATOM 834 C C . ILE A 1 119 ? -8.365 3.375 -4.864 1.00 98.94 119 ILE A C 1
ATOM 836 O O . ILE A 1 119 ? -8.866 3.692 -3.789 1.00 98.94 119 ILE A O 1
ATOM 840 N N . THR A 1 120 ? -9.018 3.461 -6.019 1.00 98.94 120 THR A N 1
ATOM 841 C CA . THR A 1 120 ? -10.445 3.771 -6.143 1.00 98.94 120 THR A CA 1
ATOM 842 C C . THR A 1 120 ? -11.163 2.555 -6.718 1.00 98.94 120 THR A C 1
ATOM 844 O O . THR A 1 120 ? -10.881 2.151 -7.852 1.00 98.94 120 THR A O 1
ATOM 847 N N . ALA A 1 121 ? -12.080 1.956 -5.958 1.00 98.75 121 ALA A N 1
ATOM 848 C CA . ALA A 1 121 ? -12.814 0.761 -6.382 1.00 98.75 121 ALA A CA 1
ATOM 849 C C . ALA A 1 121 ? -14.242 0.723 -5.832 1.00 98.75 121 ALA A C 1
ATOM 851 O O . ALA A 1 121 ? -14.494 1.248 -4.762 1.00 98.75 121 ALA A O 1
ATOM 852 N N . GLU A 1 122 ? -15.193 0.051 -6.484 1.00 98.81 122 GLU A N 1
ATOM 853 C CA . GLU A 1 122 ? -16.498 -0.203 -5.843 1.00 98.81 122 GLU A CA 1
ATOM 854 C C . GLU A 1 122 ? -16.329 -1.134 -4.628 1.00 98.81 122 GLU A C 1
ATOM 856 O O . GLU A 1 122 ? -16.918 -0.877 -3.582 1.00 98.81 122 GLU A O 1
ATOM 861 N N . SER A 1 123 ? -15.468 -2.152 -4.733 1.00 98.88 123 SER A N 1
ATOM 862 C CA . SER A 1 123 ? -15.130 -3.074 -3.644 1.00 98.88 123 SER A CA 1
ATOM 863 C C . SER A 1 123 ? -13.632 -3.379 -3.605 1.00 98.88 123 SER A C 1
ATOM 865 O O . SER A 1 123 ? -13.036 -3.710 -4.633 1.00 98.88 123 SER A O 1
ATOM 867 N N . ILE A 1 124 ? -13.057 -3.363 -2.403 1.00 98.94 124 ILE A N 1
ATOM 868 C CA . ILE A 1 124 ? -11.708 -3.846 -2.087 1.00 98.94 124 ILE A CA 1
ATOM 869 C C . ILE A 1 124 ? -11.838 -5.023 -1.115 1.00 98.94 124 ILE A C 1
ATOM 871 O O . ILE A 1 124 ? -12.411 -4.889 -0.034 1.00 98.94 124 ILE A O 1
ATOM 875 N N . VAL A 1 125 ? -11.310 -6.183 -1.499 1.00 98.94 125 VAL A N 1
ATOM 876 C CA . VAL A 1 125 ? -11.287 -7.393 -0.667 1.00 98.94 125 VAL A CA 1
ATOM 877 C C . VAL A 1 125 ? -9.844 -7.804 -0.420 1.00 98.94 125 VAL A C 1
ATOM 879 O O . VAL A 1 125 ? -9.106 -8.049 -1.374 1.00 98.94 125 VAL A O 1
ATOM 882 N N . LEU A 1 126 ? -9.468 -7.895 0.853 1.00 98.94 126 LEU A N 1
ATOM 883 C CA . LEU A 1 126 ? -8.195 -8.432 1.324 1.00 98.94 126 LEU A CA 1
ATOM 884 C C . LEU A 1 126 ? -8.479 -9.701 2.131 1.00 98.94 126 LEU A C 1
ATOM 886 O O . LEU A 1 126 ? -9.236 -9.653 3.103 1.00 98.94 126 LEU A O 1
ATOM 890 N N . ASP A 1 127 ? -7.909 -10.829 1.725 1.00 98.81 127 ASP A N 1
ATOM 891 C CA . ASP A 1 127 ? -8.175 -12.118 2.368 1.00 98.81 127 ASP A CA 1
ATOM 892 C C . ASP A 1 127 ? -6.911 -12.974 2.505 1.00 98.81 127 ASP A C 1
ATOM 894 O O . ASP A 1 127 ? -6.017 -12.914 1.668 1.00 98.81 127 ASP A O 1
ATOM 898 N N . GLN A 1 128 ? -6.840 -13.812 3.537 1.00 98.44 128 GLN A N 1
ATOM 899 C CA . GLN A 1 128 ? -5.758 -14.788 3.734 1.00 98.44 128 GLN A CA 1
ATOM 900 C C . GLN A 1 128 ? -4.346 -14.179 3.598 1.00 98.44 128 GLN A C 1
ATOM 902 O O . GLN A 1 128 ? -3.592 -14.504 2.680 1.00 98.44 128 GLN A O 1
ATOM 907 N N . SER A 1 129 ? -3.974 -13.306 4.537 1.00 98.38 129 SER A N 1
ATOM 908 C CA . SER A 1 129 ? -2.656 -12.646 4.590 1.00 98.38 129 SER A CA 1
ATOM 909 C C . SER A 1 129 ? -2.334 -11.741 3.396 1.00 98.38 129 SER A C 1
ATOM 911 O O . SER A 1 129 ? -1.168 -11.551 3.064 1.00 98.38 129 SER A O 1
ATOM 913 N N . ALA A 1 130 ? -3.356 -11.164 2.765 1.00 98.75 130 ALA A N 1
ATOM 914 C CA . ALA A 1 130 ? -3.177 -10.121 1.762 1.00 98.75 130 ALA A CA 1
ATOM 915 C C . ALA A 1 130 ? -2.628 -8.829 2.373 1.00 98.75 130 ALA A C 1
ATOM 917 O O . ALA A 1 130 ? -3.016 -8.452 3.483 1.00 98.75 130 ALA A O 1
ATOM 918 N N . THR A 1 131 ? -1.798 -8.111 1.616 1.00 98.69 131 THR A N 1
ATOM 919 C CA . THR A 1 131 ? -1.170 -6.872 2.089 1.00 98.69 131 THR A CA 1
ATOM 920 C C . THR A 1 131 ? -1.309 -5.740 1.077 1.00 98.69 131 THR A C 1
ATOM 922 O O . THR A 1 131 ? -0.999 -5.894 -0.104 1.00 98.69 131 THR A O 1
ATOM 925 N N . LEU A 1 132 ? -1.747 -4.577 1.562 1.00 98.69 132 LEU A N 1
ATOM 926 C CA . LEU A 1 132 ? -1.554 -3.285 0.910 1.00 98.69 132 LEU A CA 1
ATOM 927 C C . LEU A 1 132 ? -0.523 -2.499 1.720 1.00 98.69 132 LEU A C 1
ATOM 929 O O . LEU A 1 132 ? -0.769 -2.238 2.902 1.00 98.69 132 LEU A O 1
ATOM 933 N N . SER A 1 133 ? 0.604 -2.119 1.119 1.00 96.06 133 SER A N 1
ATOM 934 C CA . SER A 1 133 ? 1.678 -1.441 1.854 1.00 96.06 133 SER A CA 1
ATOM 935 C C . SER A 1 133 ? 2.291 -0.248 1.120 1.00 96.06 133 SER A C 1
ATOM 937 O O . SER A 1 133 ? 2.213 -0.112 -0.102 1.00 96.06 133 SER A O 1
ATOM 939 N N . ALA A 1 134 ? 2.882 0.664 1.889 1.00 92.88 134 ALA A N 1
ATOM 940 C CA . ALA A 1 134 ? 3.613 1.815 1.369 1.00 92.88 134 ALA A CA 1
ATOM 941 C C . ALA A 1 134 ? 4.856 2.090 2.230 1.00 92.88 134 ALA A C 1
ATOM 943 O O . ALA A 1 134 ? 4.850 2.964 3.088 1.00 92.88 134 ALA A O 1
ATOM 944 N N . GLU A 1 135 ? 5.919 1.313 2.049 1.00 84.19 135 GLU A N 1
ATOM 945 C CA . GLU A 1 135 ? 7.029 1.227 3.007 1.00 84.19 135 GLU A CA 1
ATOM 946 C C . GLU A 1 135 ? 8.220 2.131 2.664 1.00 84.19 135 GLU A C 1
ATOM 948 O O . GLU A 1 135 ? 8.575 2.341 1.501 1.00 84.19 135 GLU A O 1
ATOM 953 N N . VAL A 1 136 ? 8.887 2.650 3.697 1.00 77.56 136 VAL A N 1
ATOM 954 C CA . VAL A 1 136 ? 10.067 3.514 3.559 1.00 77.56 136 VAL A CA 1
ATOM 955 C C . VAL A 1 136 ? 11.130 3.111 4.574 1.00 77.56 136 VAL A C 1
ATOM 957 O O . VAL A 1 136 ? 10.876 3.141 5.776 1.00 77.56 136 VAL A O 1
ATOM 960 N N . ASN A 1 137 ? 12.341 2.822 4.090 1.00 74.88 137 ASN A N 1
ATOM 961 C CA . ASN A 1 137 ? 13.499 2.545 4.947 1.00 74.88 137 ASN A CA 1
ATOM 962 C C . ASN A 1 137 ? 14.151 3.832 5.480 1.00 74.88 137 ASN A C 1
ATOM 964 O O . ASN A 1 137 ? 14.645 3.874 6.606 1.00 74.88 137 ASN A O 1
ATOM 968 N N . ALA A 1 138 ? 14.187 4.886 4.662 1.00 65.00 138 ALA A N 1
ATOM 969 C CA . ALA A 1 138 ? 14.683 6.209 5.027 1.00 65.00 138 ALA A CA 1
ATOM 970 C C . ALA A 1 138 ? 14.072 7.286 4.117 1.00 65.00 138 ALA A C 1
ATOM 972 O O . ALA A 1 138 ? 13.760 7.002 2.965 1.00 65.00 138 ALA A O 1
ATOM 973 N N . GLY A 1 139 ? 13.957 8.518 4.621 1.00 66.81 139 GLY A N 1
ATOM 974 C CA . GLY A 1 139 ? 13.483 9.687 3.869 1.00 66.81 139 GLY A CA 1
ATOM 975 C C . GLY A 1 139 ? 11.986 9.981 4.031 1.00 66.81 139 GLY A C 1
ATOM 976 O O . GLY A 1 139 ? 11.443 9.799 5.121 1.00 66.81 139 GLY A O 1
ATOM 977 N N . ASP A 1 140 ? 11.335 10.529 2.995 1.00 69.44 140 ASP A N 1
ATOM 978 C CA . ASP A 1 140 ? 9.938 10.984 3.106 1.00 69.44 140 ASP A CA 1
ATOM 979 C C . ASP A 1 140 ? 8.954 9.807 3.057 1.00 69.44 140 ASP A C 1
ATOM 981 O O . ASP A 1 140 ? 9.102 8.867 2.274 1.00 69.44 140 ASP A O 1
ATOM 985 N N . LYS A 1 141 ? 7.914 9.915 3.885 1.00 76.69 141 LYS A N 1
ATOM 986 C CA . LYS A 1 141 ? 6.843 8.929 4.061 1.00 76.69 141 LYS A CA 1
ATOM 987 C C . LYS A 1 141 ? 5.917 8.866 2.841 1.00 76.69 141 LYS A C 1
ATOM 989 O O . LYS A 1 141 ? 5.546 9.914 2.314 1.00 76.69 141 LYS A O 1
ATOM 994 N N . GLY A 1 142 ? 5.502 7.658 2.458 1.00 84.44 142 GLY A N 1
ATOM 995 C CA . GLY A 1 142 ? 4.418 7.451 1.492 1.00 84.44 142 GLY A CA 1
ATOM 996 C C . GLY A 1 142 ? 3.034 7.676 2.111 1.00 84.44 142 GLY A C 1
ATOM 997 O O . GLY A 1 142 ? 2.907 8.006 3.299 1.00 84.44 142 GLY A O 1
ATOM 998 N N . ASN A 1 143 ? 1.988 7.456 1.317 1.00 94.31 143 ASN A N 1
ATOM 999 C CA . ASN A 1 143 ? 0.609 7.393 1.794 1.00 94.31 143 ASN A CA 1
ATOM 1000 C C . ASN A 1 143 ? -0.142 6.216 1.161 1.00 94.31 143 ASN A C 1
ATOM 1002 O O . ASN A 1 143 ? 0.108 5.847 0.013 1.00 94.31 143 ASN A O 1
ATOM 1006 N N . ILE A 1 144 ? -1.120 5.680 1.891 1.00 98.25 144 ILE A N 1
ATOM 1007 C CA . ILE A 1 144 ? -2.160 4.809 1.335 1.00 98.25 144 ILE A CA 1
ATOM 1008 C C . ILE A 1 144 ? -3.474 5.582 1.331 1.00 98.25 144 ILE A C 1
ATOM 1010 O O . ILE A 1 144 ? -3.910 6.085 2.368 1.00 98.25 144 ILE A O 1
ATOM 1014 N N . ILE A 1 145 ? -4.108 5.672 0.165 1.00 98.88 145 ILE A N 1
ATOM 1015 C CA . ILE A 1 145 ? -5.371 6.383 -0.039 1.00 98.88 145 ILE A CA 1
ATOM 1016 C C . ILE A 1 145 ? -6.364 5.418 -0.680 1.00 98.88 145 ILE A C 1
ATOM 1018 O O . ILE A 1 145 ? -6.171 4.995 -1.822 1.00 98.88 145 ILE A O 1
ATOM 1022 N N . LEU A 1 146 ? -7.425 5.080 0.050 1.00 98.88 146 LEU A N 1
ATOM 1023 C CA . LEU A 1 146 ? -8.472 4.162 -0.395 1.00 98.88 146 LEU A CA 1
ATOM 1024 C C . LEU A 1 146 ? -9.815 4.892 -0.473 1.00 98.88 146 LEU A C 1
ATOM 1026 O O . LEU A 1 146 ? -10.239 5.506 0.503 1.00 98.88 146 LEU A O 1
ATOM 1030 N N . ASP A 1 147 ? -10.480 4.786 -1.619 1.00 98.94 147 ASP A N 1
ATOM 1031 C CA . ASP A 1 147 ? -11.842 5.274 -1.864 1.00 98.94 147 ASP A CA 1
ATOM 1032 C C . ASP A 1 147 ? -12.686 4.106 -2.388 1.00 98.94 147 ASP A C 1
ATOM 1034 O O . ASP A 1 147 ? -12.427 3.583 -3.483 1.00 98.94 147 ASP A O 1
ATOM 1038 N N . SER A 1 148 ? -13.641 3.629 -1.583 1.00 98.75 148 SER A N 1
ATOM 1039 C CA . SER A 1 148 ? -14.449 2.471 -1.961 1.00 98.75 148 SER A CA 1
ATOM 1040 C C . SER A 1 148 ? -15.821 2.388 -1.314 1.00 98.75 148 SER A C 1
ATOM 1042 O O . SER A 1 148 ? -16.007 2.842 -0.202 1.00 98.75 148 SER A O 1
ATOM 1044 N N . GLN A 1 149 ? -16.803 1.720 -1.923 1.00 98.75 149 GLN A N 1
ATOM 1045 C CA . GLN A 1 149 ? -18.075 1.471 -1.220 1.00 98.75 149 GLN A CA 1
ATOM 1046 C C . GLN A 1 149 ? -17.914 0.393 -0.140 1.00 98.75 149 GLN A C 1
ATOM 1048 O O . GLN A 1 149 ? -18.581 0.439 0.891 1.00 98.75 149 GLN A O 1
ATOM 1053 N N . LEU A 1 150 ? -17.024 -0.575 -0.354 1.00 98.75 150 LEU A N 1
ATOM 1054 C CA . LEU A 1 150 ? -16.783 -1.661 0.586 1.00 98.75 150 LEU A CA 1
ATOM 1055 C C . LEU A 1 150 ? -15.296 -1.967 0.687 1.00 98.75 150 LEU A C 1
ATOM 1057 O O . LEU A 1 150 ? -14.655 -2.291 -0.311 1.00 98.75 150 LEU A O 1
ATOM 1061 N N . ILE A 1 151 ? -14.796 -1.998 1.916 1.00 98.88 151 ILE A N 1
ATOM 1062 C CA . ILE A 1 151 ? -13.520 -2.621 2.249 1.00 98.88 151 ILE A CA 1
ATOM 1063 C C . ILE A 1 151 ? -13.797 -3.801 3.181 1.00 98.88 151 ILE A C 1
ATOM 1065 O O . ILE A 1 151 ? -14.313 -3.626 4.287 1.00 98.88 151 ILE A O 1
ATOM 1069 N N . LEU A 1 152 ? -13.461 -5.007 2.725 1.00 98.88 152 LEU A N 1
ATOM 1070 C CA . LEU A 1 152 ? -13.543 -6.240 3.506 1.00 98.88 152 LEU A CA 1
ATOM 1071 C C . LEU A 1 152 ? -12.139 -6.809 3.710 1.00 98.88 152 LEU A C 1
ATOM 1073 O O . LEU A 1 152 ? -11.472 -7.154 2.739 1.00 98.88 152 LEU A O 1
ATOM 1077 N N . MET A 1 153 ? -11.724 -6.951 4.964 1.00 98.88 153 MET A N 1
ATOM 1078 C CA . MET A 1 153 ? -10.450 -7.546 5.360 1.00 98.88 153 MET A CA 1
ATOM 1079 C C . MET A 1 153 ? -10.700 -8.787 6.217 1.00 98.88 153 MET A C 1
ATOM 1081 O O . MET A 1 153 ? -11.465 -8.734 7.187 1.00 98.88 153 MET A O 1
ATOM 1085 N N . ARG A 1 154 ? -10.075 -9.905 5.852 1.00 98.69 154 ARG A N 1
ATOM 1086 C CA . ARG A 1 154 ? -10.210 -11.192 6.542 1.00 98.69 154 ARG A CA 1
ATOM 1087 C C . ARG A 1 154 ? -8.883 -11.925 6.657 1.00 98.69 154 ARG A C 1
ATOM 1089 O O . ARG A 1 154 ? -7.941 -11.662 5.911 1.00 98.69 154 ARG A O 1
ATOM 1096 N N . ASP A 1 155 ? -8.839 -12.852 7.607 1.00 98.44 155 ASP A N 1
ATOM 1097 C CA . ASP A 1 155 ? -7.764 -13.828 7.778 1.00 98.44 155 ASP A CA 1
ATOM 1098 C C . ASP A 1 155 ? -6.345 -13.220 7.766 1.00 98.44 155 ASP A C 1
ATOM 1100 O O . ASP A 1 155 ? -5.500 -13.561 6.935 1.00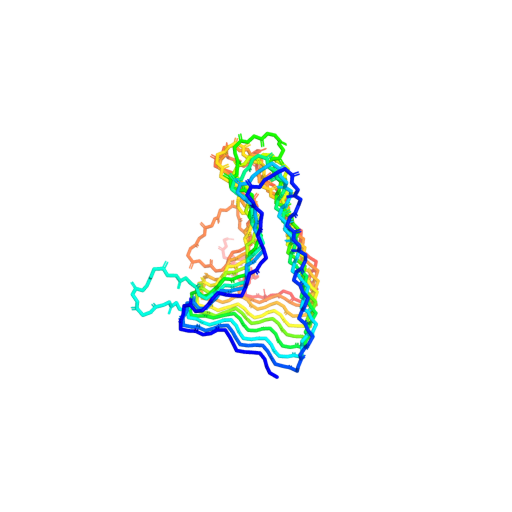 98.44 155 ASP A O 1
ATOM 1104 N N . ARG A 1 156 ? -6.047 -12.350 8.741 1.00 98.56 156 ARG A N 1
ATOM 1105 C CA . ARG A 1 156 ? -4.730 -11.701 8.921 1.00 98.56 156 ARG A CA 1
ATOM 1106 C C . ARG A 1 156 ? -4.273 -10.812 7.766 1.00 98.56 156 ARG A C 1
ATOM 1108 O O . ARG A 1 156 ? -3.078 -10.764 7.473 1.00 98.56 156 ARG A O 1
ATOM 1115 N N . SER A 1 157 ? -5.204 -10.138 7.102 1.00 98.88 157 SER A N 1
ATOM 1116 C CA . SER A 1 157 ? -4.875 -9.194 6.031 1.00 98.88 157 SER A CA 1
ATOM 1117 C C . SER A 1 157 ? -4.503 -7.817 6.577 1.00 98.88 157 SER A C 1
ATOM 1119 O O . SER A 1 157 ? -4.985 -7.420 7.634 1.00 98.88 157 SER A O 1
ATOM 1121 N N . ASN A 1 158 ? -3.667 -7.071 5.855 1.00 98.56 158 ASN A N 1
ATOM 1122 C CA . ASN A 1 158 ? -3.068 -5.834 6.350 1.00 98.56 158 ASN A CA 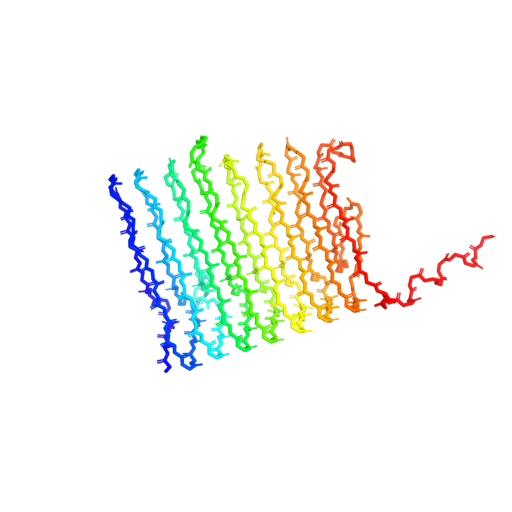1
ATOM 1123 C C . ASN A 1 158 ? -3.213 -4.670 5.366 1.00 98.56 158 ASN A C 1
ATOM 1125 O O . ASN A 1 158 ? -3.012 -4.821 4.161 1.00 98.56 158 ASN A O 1
ATOM 1129 N N . ILE A 1 159 ? -3.483 -3.485 5.909 1.00 98.69 159 ILE A N 1
ATOM 1130 C CA . ILE A 1 159 ? -3.244 -2.195 5.255 1.00 98.69 159 ILE A CA 1
ATOM 1131 C C . ILE A 1 159 ? -2.209 -1.475 6.111 1.00 98.69 159 ILE A C 1
ATOM 1133 O O . ILE A 1 159 ? -2.496 -1.137 7.260 1.00 98.69 159 ILE A O 1
ATOM 1137 N N . THR A 1 160 ? -0.995 -1.277 5.602 1.00 96.25 160 THR A N 1
ATOM 1138 C CA . THR A 1 160 ? 0.120 -0.861 6.457 1.00 96.25 160 THR A CA 1
ATOM 1139 C C . THR A 1 160 ? 1.047 0.177 5.845 1.00 96.25 160 THR A C 1
ATOM 1141 O O . THR A 1 160 ? 1.411 0.130 4.676 1.00 96.25 160 THR A O 1
ATOM 1144 N N . ILE A 1 161 ? 1.465 1.123 6.675 1.00 92.69 161 ILE A N 1
ATOM 1145 C CA . ILE A 1 161 ? 2.519 2.090 6.378 1.00 92.69 161 ILE A CA 1
ATOM 1146 C C . ILE A 1 161 ? 3.517 2.180 7.536 1.00 92.69 161 ILE A C 1
ATOM 1148 O O . ILE A 1 161 ? 3.956 3.258 7.950 1.00 92.69 161 ILE A O 1
ATOM 1152 N N . ASN A 1 162 ? 3.817 1.023 8.125 1.00 86.88 162 ASN A N 1
ATOM 1153 C CA . ASN A 1 162 ? 4.727 0.948 9.253 1.00 86.88 162 ASN A CA 1
ATOM 1154 C C . ASN A 1 162 ? 6.123 1.432 8.847 1.00 86.88 162 ASN A C 1
ATOM 1156 O O . ASN A 1 162 ? 6.665 1.032 7.819 1.00 86.88 162 ASN A O 1
ATOM 1160 N N . ALA A 1 163 ? 6.697 2.301 9.670 1.00 84.00 163 ALA A N 1
ATOM 1161 C CA . ALA A 1 163 ? 8.044 2.798 9.480 1.00 84.00 163 ALA A CA 1
ATOM 1162 C C . ALA A 1 163 ? 9.046 1.970 10.290 1.00 84.00 163 ALA A C 1
ATOM 1164 O O . ALA A 1 163 ? 8.880 1.772 11.500 1.00 84.00 163 ALA A O 1
ATOM 1165 N N . GLU A 1 164 ? 10.105 1.528 9.617 1.00 81.06 164 GLU A N 1
ATOM 1166 C CA . GLU A 1 164 ? 11.232 0.830 10.230 1.00 81.06 164 GLU A CA 1
ATOM 1167 C C . GLU A 1 164 ? 12.353 1.805 10.612 1.00 81.06 164 GLU A C 1
ATOM 1169 O O . GLU A 1 164 ? 12.519 2.878 10.019 1.00 81.06 164 GLU A O 1
ATOM 1174 N N . GLY A 1 165 ? 13.150 1.437 11.620 1.00 80.88 165 GLY A N 1
ATOM 1175 C CA . GLY A 1 165 ? 14.269 2.259 12.068 1.00 80.88 165 GLY A CA 1
ATOM 1176 C C . GLY A 1 165 ? 13.839 3.682 12.439 1.00 80.88 165 GLY A C 1
ATOM 1177 O O . GLY A 1 165 ? 12.891 3.880 13.196 1.00 80.88 165 GLY A O 1
ATOM 1178 N N . ALA A 1 166 ? 14.564 4.675 11.922 1.00 76.94 166 ALA A N 1
ATOM 1179 C CA . ALA A 1 166 ? 14.361 6.093 12.231 1.00 76.94 166 ALA A CA 1
ATOM 1180 C C . ALA A 1 166 ? 13.390 6.813 11.274 1.00 76.94 166 ALA A C 1
ATOM 1182 O O . ALA A 1 166 ? 13.324 8.042 11.295 1.00 76.94 166 ALA A O 1
ATOM 1183 N N . ALA A 1 167 ? 12.682 6.090 10.402 1.00 78.31 167 ALA A N 1
ATOM 1184 C CA . ALA A 1 167 ? 11.661 6.693 9.554 1.00 78.31 167 ALA A CA 1
ATOM 1185 C C . ALA A 1 167 ? 10.406 7.027 10.379 1.00 78.31 167 ALA A C 1
ATOM 1187 O O . ALA A 1 167 ? 10.039 6.312 11.311 1.00 78.31 167 ALA A O 1
ATOM 1188 N N . THR A 1 168 ? 9.723 8.119 10.034 1.00 76.94 168 THR A N 1
ATOM 1189 C CA . THR A 1 168 ? 8.434 8.464 10.645 1.00 76.94 168 THR A CA 1
ATOM 1190 C C . THR A 1 168 ? 7.302 7.690 9.971 1.00 76.94 168 THR A C 1
ATOM 1192 O O . THR A 1 168 ? 7.264 7.621 8.742 1.00 76.94 168 THR A O 1
ATOM 1195 N N . GLY A 1 169 ? 6.326 7.201 10.746 1.00 76.19 169 GLY A N 1
ATOM 1196 C CA . GLY A 1 169 ? 5.133 6.533 10.213 1.00 76.19 169 GLY A CA 1
ATOM 1197 C C . GLY A 1 169 ? 4.382 7.414 9.208 1.00 76.19 169 GLY A C 1
ATOM 1198 O O . GLY A 1 169 ? 4.198 8.619 9.450 1.00 76.19 169 GLY A O 1
ATOM 1199 N N . GLY A 1 170 ? 3.992 6.835 8.068 1.00 88.81 170 GLY A N 1
ATOM 1200 C CA . GLY A 1 170 ? 3.251 7.529 7.008 1.00 88.81 170 GLY A CA 1
ATOM 1201 C C . GLY A 1 170 ? 1.754 7.642 7.292 1.00 88.81 170 GLY A C 1
ATOM 1202 O O . GLY A 1 170 ? 1.319 7.452 8.427 1.00 88.81 170 GLY A O 1
ATOM 1203 N N . ASN A 1 171 ? 0.958 7.996 6.280 1.00 94.19 171 ASN A N 1
ATOM 1204 C CA . ASN A 1 171 ? -0.476 8.221 6.474 1.00 94.19 171 ASN A CA 1
ATOM 1205 C C . ASN A 1 171 ? -1.338 7.214 5.706 1.00 94.19 171 ASN A C 1
ATOM 1207 O O . ASN A 1 171 ? -1.078 6.907 4.544 1.00 94.19 171 ASN A O 1
ATOM 1211 N N . ILE A 1 172 ? -2.410 6.758 6.347 1.00 98.19 172 ILE A N 1
ATOM 1212 C CA . ILE A 1 172 ? -3.488 5.975 5.748 1.00 98.19 172 ILE A CA 1
ATOM 1213 C C . ILE A 1 172 ? -4.748 6.835 5.779 1.00 98.19 172 ILE A C 1
ATOM 1215 O O . ILE A 1 172 ? -5.159 7.309 6.838 1.00 98.19 172 ILE A O 1
ATOM 1219 N N . THR A 1 173 ? -5.369 7.032 4.621 1.00 98.81 173 THR A N 1
ATOM 1220 C CA . THR A 1 173 ? -6.689 7.657 4.496 1.00 98.81 173 THR A CA 1
ATOM 1221 C C . THR A 1 173 ? -7.643 6.680 3.832 1.00 98.81 173 THR A C 1
ATOM 1223 O O . THR A 1 173 ? -7.375 6.197 2.733 1.00 98.81 173 THR A O 1
ATOM 1226 N N . ILE A 1 174 ? -8.759 6.403 4.498 1.00 98.88 174 ILE A N 1
ATOM 1227 C CA . ILE A 1 174 ? -9.815 5.524 4.005 1.00 98.88 174 ILE A CA 1
ATOM 1228 C C . ILE A 1 174 ? -11.116 6.317 3.962 1.00 98.88 174 ILE A C 1
ATOM 1230 O O . ILE A 1 174 ? -11.562 6.830 4.988 1.00 98.88 174 ILE A O 1
ATOM 1234 N N . ASP A 1 175 ? -11.722 6.397 2.786 1.00 98.88 175 ASP A N 1
ATOM 1235 C CA . ASP A 1 175 ? -13.095 6.851 2.589 1.00 98.88 175 ASP A CA 1
ATOM 1236 C C . ASP A 1 175 ? -13.917 5.660 2.091 1.00 98.88 175 ASP A C 1
ATOM 1238 O O . ASP A 1 175 ? -13.625 5.092 1.033 1.00 98.88 175 ASP A O 1
ATOM 1242 N N . THR A 1 176 ? -14.878 5.200 2.895 1.00 98.75 176 THR A N 1
ATOM 1243 C CA . THR A 1 176 ? -15.700 4.058 2.501 1.00 98.75 176 THR A CA 1
ATOM 1244 C C . THR A 1 176 ? -17.101 4.032 3.075 1.00 98.75 176 THR A C 1
ATOM 1246 O O . THR A 1 176 ? -17.305 4.401 4.218 1.00 98.75 176 THR A O 1
ATOM 1249 N N . ASP A 1 177 ? -18.101 3.518 2.356 1.00 98.50 177 ASP A N 1
ATOM 1250 C CA . ASP A 1 177 ? -19.415 3.338 2.988 1.00 98.50 177 ASP A CA 1
ATOM 1251 C C . ASP A 1 177 ? -19.330 2.306 4.129 1.00 98.50 177 ASP A C 1
ATOM 1253 O O . ASP A 1 177 ? -19.861 2.532 5.221 1.00 98.50 177 ASP A O 1
ATOM 1257 N N . LEU A 1 178 ? -18.633 1.189 3.909 1.00 98.31 178 LEU A N 1
ATOM 1258 C CA . LEU A 1 178 ? -18.545 0.095 4.869 1.00 98.31 178 LEU A CA 1
ATOM 1259 C C . LEU A 1 178 ? -17.127 -0.475 4.970 1.00 98.31 178 LEU A C 1
ATOM 1261 O O . LEU A 1 178 ? -16.600 -1.022 4.004 1.00 98.31 178 LEU A O 1
ATOM 1265 N N . LEU A 1 179 ? -16.569 -0.452 6.181 1.00 98.69 179 LEU A N 1
ATOM 1266 C CA . LEU A 1 179 ? -15.338 -1.158 6.532 1.00 98.69 179 LEU A CA 1
ATOM 1267 C C . LEU A 1 179 ? -15.653 -2.351 7.440 1.00 98.69 179 LEU A C 1
ATOM 1269 O O . LEU A 1 179 ? -16.223 -2.196 8.523 1.00 98.69 179 LEU A O 1
ATOM 1273 N N . VAL A 1 180 ? -15.248 -3.546 7.023 1.00 98.62 180 VAL A N 1
ATOM 1274 C CA . VAL A 1 180 ? -15.320 -4.764 7.836 1.00 98.62 180 VAL A CA 1
ATOM 1275 C C . VAL A 1 180 ? -13.933 -5.378 7.897 1.00 98.62 180 VAL A C 1
ATOM 1277 O O . VAL A 1 180 ? -13.410 -5.791 6.868 1.00 98.62 180 VAL A O 1
ATOM 1280 N N . ALA A 1 181 ? -13.353 -5.475 9.089 1.00 98.44 181 ALA A N 1
ATOM 1281 C CA . ALA A 1 181 ? -12.059 -6.118 9.289 1.00 98.44 181 ALA A CA 1
ATOM 1282 C C . ALA A 1 181 ? -12.168 -7.170 10.391 1.00 98.44 181 ALA A C 1
ATOM 1284 O O . ALA A 1 181 ? -12.453 -6.864 11.545 1.00 98.44 181 ALA A O 1
ATOM 1285 N N . LEU A 1 182 ? -11.988 -8.436 10.028 1.00 97.50 182 LEU A N 1
ATOM 1286 C CA . LEU A 1 182 ? -12.199 -9.595 10.894 1.00 97.50 182 LEU A CA 1
ATOM 1287 C C . LEU A 1 182 ? -10.927 -10.437 10.968 1.00 97.50 182 LEU A C 1
ATOM 1289 O O . LEU A 1 182 ? -10.041 -10.318 10.126 1.00 97.50 182 LEU A O 1
ATOM 1293 N N . GLU A 1 183 ? -10.878 -11.339 11.948 1.00 98.12 183 GLU A N 1
ATOM 1294 C CA . GLU A 1 183 ? -9.864 -12.400 11.997 1.00 98.12 183 GLU A CA 1
ATOM 1295 C C . GLU A 1 183 ? -8.423 -11.844 12.031 1.00 98.12 183 GLU A C 1
ATOM 1297 O O . GLU A 1 183 ? -7.549 -12.324 11.307 1.00 98.12 183 GLU A O 1
ATOM 1302 N N . ASN A 1 184 ? -8.188 -10.851 12.906 1.00 98.12 184 ASN A N 1
ATOM 1303 C CA . ASN A 1 184 ? -6.893 -10.183 13.112 1.00 98.12 184 ASN A CA 1
ATOM 1304 C C . ASN A 1 184 ? -6.407 -9.463 11.846 1.00 98.12 184 ASN A C 1
ATOM 1306 O O . ASN A 1 184 ? -5.264 -9.635 11.430 1.00 98.12 184 ASN A O 1
ATOM 1310 N N . SER A 1 185 ? -7.306 -8.741 11.181 1.00 98.81 185 SER A N 1
ATOM 1311 C CA . SER A 1 185 ? -6.942 -7.949 10.008 1.00 98.81 185 SER A CA 1
ATOM 1312 C C . SER A 1 185 ? -6.732 -6.497 10.405 1.00 98.81 185 SER A C 1
ATOM 1314 O O . SER A 1 185 ? -7.654 -5.872 10.928 1.00 98.81 185 SER A O 1
ATOM 1316 N N . ASP A 1 186 ? -5.544 -5.965 10.130 1.00 98.75 186 ASP A N 1
ATOM 1317 C CA . ASP A 1 186 ? -5.047 -4.765 10.798 1.00 98.75 186 ASP A CA 1
ATOM 1318 C C . ASP A 1 186 ? -4.800 -3.601 9.831 1.00 98.75 186 ASP A C 1
ATOM 1320 O O . ASP A 1 186 ? -4.352 -3.768 8.693 1.00 98.75 186 ASP A O 1
ATOM 1324 N N . ILE A 1 187 ? -5.061 -2.389 10.317 1.00 98.75 187 ILE A N 1
ATOM 1325 C CA . ILE A 1 187 ? -4.788 -1.118 9.643 1.00 98.75 187 ILE A CA 1
ATOM 1326 C C . ILE A 1 187 ? -3.761 -0.364 10.485 1.00 98.75 187 ILE A C 1
ATOM 1328 O O . ILE A 1 187 ? -4.059 0.086 11.593 1.00 98.75 187 ILE A O 1
ATOM 1332 N N . THR A 1 188 ? -2.531 -0.238 9.992 1.00 97.25 188 THR A N 1
ATOM 1333 C CA . THR A 1 188 ? -1.394 0.154 10.838 1.00 97.25 188 THR A CA 1
ATOM 1334 C C . THR A 1 188 ? -0.514 1.234 10.216 1.00 97.25 188 THR A C 1
ATOM 1336 O O . THR A 1 188 ? -0.066 1.127 9.080 1.00 97.25 188 THR A O 1
ATOM 1339 N N . ALA A 1 189 ? -0.237 2.282 10.986 1.00 95.62 189 ALA A N 1
ATOM 1340 C CA . ALA A 1 189 ? 0.724 3.337 10.666 1.00 95.62 189 ALA A CA 1
ATOM 1341 C C . ALA A 1 189 ? 1.728 3.491 11.821 1.00 95.62 189 ALA A C 1
ATOM 1343 O O . ALA A 1 189 ? 1.899 4.572 12.386 1.00 95.62 189 ALA A O 1
ATOM 1344 N N . ASN A 1 190 ? 2.320 2.382 12.258 1.00 93.88 190 ASN A N 1
ATOM 1345 C CA . ASN A 1 190 ? 3.217 2.329 13.410 1.00 93.88 190 ASN A CA 1
ATOM 1346 C C . ASN A 1 190 ? 4.640 2.796 13.056 1.00 93.88 190 ASN A C 1
ATOM 1348 O O . ASN A 1 190 ? 5.005 2.881 11.887 1.00 93.88 190 ASN A O 1
ATOM 1352 N N . ALA A 1 191 ? 5.461 3.076 14.066 1.00 91.88 191 ALA A N 1
ATOM 1353 C CA . ALA A 1 191 ? 6.878 3.395 13.897 1.00 91.88 191 ALA A CA 1
ATOM 1354 C C . ALA A 1 191 ? 7.761 2.682 14.932 1.00 91.88 191 ALA A C 1
ATOM 1356 O O . ALA A 1 191 ? 7.368 2.491 16.088 1.00 91.88 191 ALA A O 1
ATOM 1357 N N . GLU A 1 192 ? 8.979 2.316 14.530 1.00 89.62 192 GLU A N 1
ATOM 1358 C CA . GLU A 1 192 ? 9.962 1.701 15.426 1.00 89.62 192 GLU A CA 1
ATOM 1359 C C . GLU A 1 192 ? 10.678 2.749 16.297 1.00 89.62 192 GLU A C 1
ATOM 1361 O O . GLU A 1 192 ? 10.580 2.710 17.522 1.00 89.62 192 GLU A O 1
ATOM 1366 N N . GLN A 1 193 ? 11.379 3.714 15.690 1.00 89.00 193 GLN A N 1
ATOM 1367 C CA . GLN A 1 193 ? 12.262 4.649 16.411 1.00 89.00 193 GLN A CA 1
ATOM 1368 C C . GLN A 1 193 ? 11.931 6.125 16.152 1.00 89.00 193 GLN A C 1
ATOM 1370 O O . GLN A 1 193 ? 12.746 6.999 16.445 1.00 89.00 193 GLN A O 1
ATOM 1375 N N . ASP A 1 194 ? 10.734 6.409 15.643 1.00 90.19 194 ASP A N 1
ATOM 1376 C CA . ASP A 1 194 ? 10.229 7.764 15.407 1.00 90.19 194 ASP A CA 1
ATOM 1377 C C . ASP A 1 194 ? 8.736 7.855 15.790 1.00 90.19 194 ASP A C 1
ATOM 1379 O O . ASP A 1 194 ? 8.199 6.978 16.477 1.00 90.19 194 ASP A O 1
ATOM 1383 N N . PHE A 1 195 ? 8.059 8.934 15.401 1.00 91.50 195 PHE A N 1
ATOM 1384 C CA . PHE A 1 195 ? 6.637 9.109 15.629 1.00 91.50 195 PHE A CA 1
ATOM 1385 C C . PHE A 1 195 ? 5.810 8.155 14.765 1.00 91.50 195 PHE A C 1
ATOM 1387 O O . PHE A 1 195 ? 6.063 7.995 13.568 1.00 91.50 195 PHE A O 1
ATOM 1394 N N . GLY A 1 196 ? 4.772 7.577 15.372 1.00 92.88 196 GLY A N 1
ATOM 1395 C CA . GLY A 1 196 ? 3.709 6.905 14.635 1.00 92.88 196 GLY A CA 1
ATOM 1396 C C . GLY A 1 196 ? 3.048 7.859 13.635 1.00 92.88 196 GLY A C 1
ATOM 1397 O O . GLY A 1 196 ? 3.116 9.086 13.757 1.00 92.88 196 GLY A O 1
ATOM 1398 N N . GLY A 1 197 ? 2.423 7.279 12.623 1.00 94.19 197 GLY A N 1
ATOM 1399 C CA . GLY A 1 197 ? 1.824 7.988 11.507 1.00 94.19 197 GLY A CA 1
ATOM 1400 C C . GLY A 1 197 ? 0.418 8.511 11.769 1.00 94.19 197 GLY A C 1
ATOM 1401 O O . GLY A 1 197 ? 0.024 8.821 12.894 1.00 94.19 197 GLY A O 1
ATOM 1402 N N . GLN A 1 198 ? -0.367 8.635 10.709 1.00 96.00 198 GLN A N 1
ATOM 1403 C CA . GLN A 1 198 ? -1.765 9.035 10.812 1.00 96.00 198 GLN A CA 1
ATOM 1404 C C . GLN A 1 198 ? -2.661 8.008 10.139 1.00 96.00 198 GLN A C 1
ATOM 1406 O O . GLN A 1 198 ? -2.400 7.601 9.015 1.00 96.00 198 GLN A O 1
ATOM 1411 N N . VAL A 1 199 ? -3.750 7.637 10.804 1.00 98.44 199 VAL A N 1
ATOM 1412 C CA . VAL A 1 199 ? -4.839 6.874 10.198 1.00 98.44 199 VAL A CA 1
ATOM 1413 C C . VAL A 1 199 ? -6.111 7.704 10.290 1.00 98.44 199 VAL A C 1
ATOM 1415 O O . VAL A 1 199 ? -6.553 8.037 11.387 1.00 98.44 199 VAL A O 1
ATOM 1418 N N . ILE A 1 200 ? -6.694 8.047 9.145 1.00 98.69 200 ILE A N 1
ATOM 1419 C CA . ILE A 1 200 ? -8.001 8.703 9.048 1.00 98.69 200 ILE A CA 1
ATOM 1420 C C . ILE A 1 200 ? -8.952 7.747 8.341 1.00 98.69 200 ILE A C 1
ATOM 1422 O O . ILE A 1 200 ? -8.692 7.335 7.211 1.00 98.69 200 ILE A O 1
ATOM 1426 N N . ILE A 1 201 ? -10.066 7.422 8.990 1.00 98.69 201 ILE A N 1
ATOM 1427 C CA . ILE A 1 201 ? -11.123 6.590 8.414 1.00 98.69 201 ILE A CA 1
ATOM 1428 C C . ILE A 1 201 ? -12.429 7.368 8.454 1.00 98.69 201 ILE A C 1
ATOM 1430 O O . ILE A 1 201 ? -12.958 7.657 9.526 1.00 98.69 201 ILE A O 1
ATOM 1434 N N . ASN A 1 202 ? -12.964 7.670 7.280 1.00 98.56 202 ASN A N 1
ATOM 1435 C CA . ASN A 1 202 ? -14.312 8.180 7.102 1.00 98.56 202 ASN A CA 1
ATOM 1436 C C . ASN A 1 202 ? -15.168 7.027 6.598 1.00 98.56 202 ASN A C 1
ATOM 1438 O O . ASN A 1 202 ? -14.898 6.490 5.526 1.00 98.56 202 ASN A O 1
ATOM 1442 N N . ALA A 1 203 ? -16.169 6.626 7.383 1.00 97.75 203 ALA A N 1
ATOM 1443 C CA . ALA A 1 203 ? -17.083 5.591 6.941 1.00 97.75 203 ALA A CA 1
ATOM 1444 C C . ALA A 1 203 ? -18.529 5.795 7.369 1.00 97.75 203 ALA A C 1
ATOM 1446 O O . ALA A 1 203 ? -18.792 6.495 8.342 1.00 97.75 203 ALA A O 1
ATOM 1447 N N . LEU A 1 204 ? -19.493 5.167 6.684 1.00 96.00 204 LEU A N 1
ATOM 1448 C CA . LEU A 1 204 ? -20.851 5.084 7.238 1.00 96.00 204 LEU A CA 1
ATOM 1449 C C . LEU A 1 204 ? -20.885 4.068 8.380 1.00 96.00 204 LEU A C 1
ATOM 1451 O O . LEU A 1 204 ? -21.496 4.349 9.414 1.00 96.00 204 LEU A O 1
ATOM 1455 N N . GLY A 1 205 ? -20.202 2.929 8.231 1.00 95.88 205 GLY A N 1
ATOM 1456 C CA . GLY A 1 205 ? -20.047 1.969 9.318 1.00 95.88 205 GLY A CA 1
ATOM 1457 C C . GLY A 1 205 ? -18.734 1.195 9.336 1.00 95.88 205 GLY A C 1
ATOM 1458 O O . GLY A 1 205 ? -18.117 0.963 8.298 1.00 95.88 205 GLY A O 1
ATOM 1459 N N . ILE A 1 206 ? -18.328 0.796 10.545 1.00 97.31 206 ILE A N 1
ATOM 1460 C CA . ILE A 1 206 ? -17.104 0.028 10.815 1.00 97.31 206 ILE A CA 1
ATOM 1461 C C . ILE A 1 206 ? -17.434 -1.142 11.743 1.00 97.31 206 ILE A C 1
ATOM 1463 O O . ILE A 1 206 ? -18.057 -0.944 12.792 1.00 97.31 206 ILE A O 1
ATOM 1467 N N . PHE A 1 207 ? -16.998 -2.348 11.369 1.00 96.94 207 PHE A N 1
ATOM 1468 C CA . PHE A 1 207 ? -17.274 -3.585 12.103 1.00 96.94 207 PHE A CA 1
ATOM 1469 C C . PHE A 1 207 ? -16.040 -4.481 12.216 1.00 96.94 207 PHE A C 1
ATOM 1471 O O . PHE A 1 207 ? -15.249 -4.594 11.280 1.00 96.94 207 PHE A O 1
ATOM 1478 N N . GLY A 1 208 ? -15.912 -5.164 13.356 1.00 96.25 208 GLY A N 1
ATOM 1479 C CA . GLY A 1 208 ? -14.873 -6.171 13.593 1.00 96.25 208 GLY A CA 1
ATOM 1480 C C . GLY A 1 208 ? -13.500 -5.633 13.999 1.00 96.25 208 GLY A C 1
ATOM 1481 O O . GLY A 1 208 ? -12.696 -6.409 14.502 1.00 96.25 208 GLY A O 1
ATOM 1482 N N . THR A 1 209 ? -13.260 -4.328 13.849 1.00 96.50 209 THR A N 1
ATOM 1483 C CA . THR A 1 209 ? -11.997 -3.661 14.187 1.00 96.50 209 THR A CA 1
ATOM 1484 C C . THR A 1 209 ? -12.237 -2.405 15.012 1.00 96.50 209 THR A C 1
ATOM 1486 O O . THR A 1 209 ? -13.281 -1.758 14.895 1.00 96.50 209 THR A O 1
ATOM 1489 N N . GLU A 1 210 ? -11.253 -2.026 15.820 1.00 95.94 210 GLU A N 1
ATOM 1490 C CA . GLU A 1 210 ? -11.287 -0.797 16.610 1.00 95.94 210 GLU A CA 1
ATOM 1491 C C . GLU A 1 210 ? -9.896 -0.182 16.758 1.00 95.94 210 GLU A C 1
ATOM 1493 O O . GLU A 1 210 ? -8.882 -0.819 16.482 1.00 95.94 210 GLU A O 1
ATOM 1498 N N . PHE A 1 211 ? -9.848 1.074 17.199 1.00 96.94 211 PHE A N 1
ATOM 1499 C CA . PHE A 1 211 ? -8.589 1.689 17.592 1.00 96.94 211 PHE A CA 1
ATOM 1500 C C . PHE A 1 211 ? -8.052 1.047 18.874 1.00 96.94 211 PHE A C 1
ATOM 1502 O O . PHE A 1 211 ? -8.766 0.993 19.879 1.00 96.94 211 PHE A O 1
ATOM 1509 N N . ARG A 1 212 ? -6.771 0.664 18.868 1.00 95.12 212 ARG A N 1
ATOM 1510 C CA . ARG A 1 212 ? -6.030 0.280 20.077 1.00 95.12 212 ARG A CA 1
ATOM 1511 C C . ARG A 1 212 ? -4.678 0.987 20.124 1.00 95.12 212 ARG A C 1
ATOM 1513 O O . ARG A 1 212 ? -4.073 1.303 19.103 1.00 95.12 212 ARG A O 1
ATOM 1520 N N . GLU A 1 213 ? -4.190 1.251 21.337 1.00 93.38 213 GLU A N 1
ATOM 1521 C CA . GLU A 1 213 ? -2.904 1.940 21.539 1.00 93.38 213 GLU A CA 1
ATOM 1522 C C . GLU A 1 213 ? -1.700 1.097 21.098 1.00 93.38 213 GLU A C 1
ATOM 1524 O O . GLU A 1 213 ? -0.624 1.639 20.848 1.00 93.38 213 GLU A O 1
ATOM 1529 N N . GLN A 1 214 ? -1.871 -0.223 21.049 1.00 92.62 214 GLN A N 1
ATOM 1530 C CA . GLN A 1 214 ? -0.885 -1.217 20.645 1.00 92.62 214 GLN A CA 1
ATOM 1531 C C . GLN A 1 214 ? -1.615 -2.340 19.915 1.00 92.62 214 GLN A C 1
ATOM 1533 O O . GLN A 1 214 ? -2.776 -2.610 20.221 1.00 92.62 214 GLN A O 1
ATOM 1538 N N . GLN A 1 215 ? -0.917 -3.004 18.998 1.00 93.50 215 GLN A N 1
ATOM 1539 C CA . GLN A 1 215 ? -1.453 -4.156 18.286 1.00 93.50 215 GLN A CA 1
ATOM 1540 C C . GLN A 1 215 ? -1.686 -5.335 19.245 1.00 93.50 215 GLN A C 1
ATOM 1542 O O . GLN A 1 215 ? -0.934 -5.572 20.198 1.00 93.50 215 GLN A O 1
ATOM 1547 N N . THR A 1 216 ? -2.748 -6.071 18.979 1.00 96.56 216 THR A N 1
ATOM 1548 C CA . THR A 1 216 ? -3.288 -7.197 19.728 1.00 96.56 216 THR A CA 1
ATOM 1549 C C . THR A 1 216 ? -3.519 -8.371 18.770 1.00 96.56 216 THR A C 1
ATOM 1551 O O . THR A 1 216 ? -3.262 -8.254 17.578 1.00 96.56 216 THR A O 1
ATOM 1554 N N . PRO A 1 217 ? -3.946 -9.542 19.270 1.00 97.19 217 PRO A N 1
ATOM 1555 C CA . PRO A 1 217 ? -4.395 -10.642 18.413 1.00 97.19 217 PRO A CA 1
ATOM 1556 C C . PRO A 1 217 ? -5.796 -10.463 17.789 1.00 97.19 217 PRO A C 1
ATOM 1558 O O . PRO A 1 217 ? -6.316 -11.423 17.213 1.00 97.19 217 PRO A O 1
ATOM 1561 N N . ASP A 1 218 ? -6.428 -9.301 17.969 1.00 97.44 218 ASP A N 1
ATOM 1562 C CA . ASP A 1 218 ? -7.709 -8.926 17.366 1.00 97.44 218 ASP A CA 1
ATOM 1563 C C . ASP A 1 218 ? -7.470 -7.929 16.219 1.00 97.44 218 ASP A C 1
ATOM 1565 O O . ASP A 1 218 ? -6.391 -7.369 16.107 1.00 97.44 218 ASP A O 1
ATOM 1569 N N . SER A 1 219 ? -8.475 -7.673 15.374 1.00 98.44 219 SER A N 1
ATOM 1570 C CA . SER A 1 219 ? -8.341 -6.675 14.301 1.00 98.44 219 SER A CA 1
ATOM 1571 C C . SER A 1 219 ? -8.169 -5.267 14.877 1.00 98.44 219 SER A C 1
ATOM 1573 O O . SER A 1 219 ? -9.023 -4.804 15.651 1.00 98.44 219 SER A O 1
ATOM 1575 N N . ASP A 1 220 ? -7.088 -4.599 14.492 1.00 98.38 220 ASP A N 1
ATOM 1576 C CA . ASP A 1 220 ? -6.628 -3.344 15.073 1.00 98.38 220 ASP A CA 1
ATOM 1577 C C . ASP A 1 220 ? -6.492 -2.205 14.070 1.00 98.38 220 ASP A C 1
ATOM 1579 O O . ASP A 1 220 ? -5.985 -2.364 12.963 1.00 98.38 220 ASP A O 1
ATOM 1583 N N . ILE A 1 221 ? -6.829 -0.998 14.524 1.00 98.50 221 ILE A N 1
ATOM 1584 C CA . ILE A 1 221 ? -6.419 0.254 13.889 1.00 98.50 221 ILE A CA 1
ATOM 1585 C C . ILE A 1 221 ? -5.387 0.919 14.798 1.00 98.50 221 ILE A C 1
ATOM 1587 O O . ILE A 1 221 ? -5.721 1.327 15.912 1.00 98.50 221 ILE A O 1
ATOM 1591 N N . THR A 1 222 ? -4.136 1.047 14.352 1.00 97.50 222 THR A N 1
ATOM 1592 C CA . THR A 1 222 ? -3.042 1.577 15.187 1.00 97.50 222 THR A CA 1
ATOM 1593 C C . THR A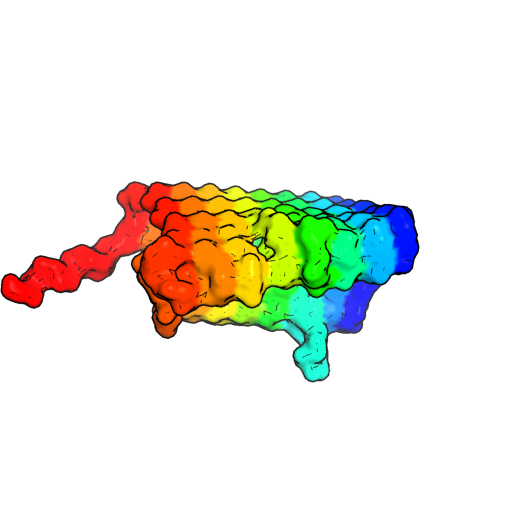 1 222 ? -2.172 2.601 14.457 1.00 97.50 222 THR A C 1
ATOM 1595 O O . THR A 1 222 ? -1.963 2.536 13.248 1.00 97.50 222 THR A O 1
ATOM 1598 N N . ALA A 1 223 ? -1.639 3.556 15.221 1.00 96.56 223 ALA A N 1
ATOM 1599 C CA . ALA A 1 223 ? -0.603 4.500 14.795 1.00 96.56 223 ALA A CA 1
ATOM 1600 C C . ALA A 1 223 ? 0.414 4.698 15.934 1.00 96.56 223 ALA A C 1
ATOM 1602 O O . ALA A 1 223 ? 0.646 5.800 16.418 1.00 96.56 223 ALA A O 1
ATOM 1603 N N . SER A 1 224 ? 0.939 3.600 16.464 1.00 95.44 224 SER A N 1
ATOM 1604 C CA . SER A 1 224 ? 1.778 3.553 17.665 1.00 95.44 224 SER A CA 1
ATOM 1605 C C . SER A 1 224 ? 3.268 3.778 17.378 1.00 95.44 224 SER A C 1
ATOM 1607 O O . SER A 1 224 ? 3.713 3.747 16.234 1.00 95.44 224 SER A O 1
ATOM 1609 N N . SER A 1 225 ? 4.055 4.007 18.432 1.00 94.69 225 SER A N 1
ATOM 1610 C CA . SER A 1 225 ? 5.520 4.051 18.359 1.00 94.69 225 SER A CA 1
ATOM 1611 C C . SER A 1 225 ? 6.146 3.205 19.464 1.00 94.69 225 SER A C 1
ATOM 1613 O O . SER A 1 225 ? 5.692 3.264 20.613 1.00 94.69 225 SER A O 1
ATOM 1615 N N . GLN A 1 226 ? 7.221 2.467 19.158 1.00 93.75 226 GLN A N 1
ATOM 1616 C CA . GLN A 1 226 ? 7.948 1.686 20.174 1.00 93.75 226 GLN A CA 1
ATOM 1617 C C . GLN A 1 226 ? 8.717 2.572 21.169 1.00 93.75 226 GLN A C 1
ATOM 1619 O O . GLN A 1 226 ? 9.080 2.111 22.253 1.00 93.75 226 GLN A O 1
ATOM 1624 N N . LEU A 1 227 ? 8.901 3.863 20.863 1.00 93.44 227 LEU A N 1
ATOM 1625 C CA . LEU A 1 227 ? 9.403 4.858 21.820 1.00 93.44 227 LEU A CA 1
ATOM 1626 C C . LEU A 1 227 ? 8.384 5.192 22.927 1.00 93.44 227 LEU A C 1
ATOM 1628 O O . LEU A 1 227 ? 8.719 5.870 23.903 1.00 93.44 227 LEU A O 1
ATOM 1632 N N . GLY A 1 228 ? 7.147 4.710 22.793 1.00 92.62 228 GLY A N 1
ATOM 1633 C CA . GLY A 1 228 ? 6.071 4.842 23.765 1.00 92.62 228 GLY A CA 1
ATOM 1634 C C . GLY A 1 228 ? 4.978 5.822 23.341 1.00 92.62 228 GLY A C 1
ATOM 1635 O O . GLY A 1 228 ? 5.042 6.480 22.303 1.00 92.62 228 GLY A O 1
ATOM 1636 N N . ALA A 1 229 ? 3.955 5.944 24.191 1.00 93.19 229 ALA A N 1
ATOM 1637 C CA . ALA A 1 229 ? 2.723 6.675 23.886 1.00 93.19 229 ALA A CA 1
ATOM 1638 C C . ALA A 1 229 ? 2.941 8.148 23.485 1.00 93.19 229 ALA A C 1
ATOM 1640 O O . ALA A 1 229 ? 2.210 8.671 22.652 1.00 93.19 229 ALA A O 1
ATOM 1641 N N . SER A 1 230 ? 3.969 8.823 24.014 1.00 95.06 230 SER A N 1
ATOM 1642 C CA . SER A 1 230 ? 4.276 10.221 23.659 1.00 95.06 230 SER A CA 1
ATOM 1643 C C . SER A 1 230 ? 4.782 10.412 22.226 1.00 95.06 230 SER A C 1
ATOM 1645 O O . SER A 1 230 ? 4.831 11.544 21.753 1.00 95.06 230 SER A O 1
ATOM 1647 N N . PHE A 1 231 ? 5.183 9.325 21.569 1.00 94.56 231 PHE A N 1
ATOM 1648 C CA . PHE A 1 231 ? 5.602 9.290 20.170 1.00 94.56 231 PHE A CA 1
ATOM 1649 C C . PHE A 1 231 ? 4.548 8.623 19.285 1.00 94.56 231 PHE A C 1
ATOM 1651 O O . PHE A 1 231 ? 4.772 8.434 18.097 1.00 94.56 231 PHE A O 1
ATOM 1658 N N . SER A 1 232 ? 3.395 8.237 19.833 1.00 95.56 232 SER A N 1
ATOM 1659 C CA . SER A 1 232 ? 2.325 7.695 19.002 1.00 95.56 232 SER A CA 1
ATOM 1660 C C . SER A 1 232 ? 1.743 8.788 18.111 1.00 95.56 232 SER A C 1
ATOM 1662 O O . SER A 1 232 ? 1.685 9.965 18.475 1.00 95.56 232 SER A O 1
ATOM 1664 N N . GLY A 1 233 ? 1.358 8.365 16.921 1.00 95.31 233 GLY A N 1
ATOM 1665 C CA . GLY A 1 233 ? 0.666 9.150 15.929 1.00 95.31 233 GLY A CA 1
ATOM 1666 C C . GLY A 1 233 ? -0.816 9.320 16.247 1.00 95.31 233 GLY A C 1
ATOM 1667 O O . GLY A 1 233 ? -1.249 9.250 17.398 1.00 95.31 233 GLY A O 1
ATOM 1668 N N . THR A 1 234 ? -1.610 9.572 15.211 1.00 96.69 234 THR A N 1
ATOM 1669 C CA . THR A 1 234 ? -3.036 9.893 15.363 1.00 96.69 234 THR A CA 1
ATOM 1670 C C . THR A 1 234 ? -3.915 8.886 14.647 1.00 96.69 234 THR A C 1
ATOM 1672 O O . THR A 1 234 ? -3.622 8.494 13.522 1.00 96.69 234 THR A O 1
ATOM 1675 N N . VAL A 1 235 ? -5.013 8.502 15.294 1.00 98.12 235 VAL A N 1
ATOM 1676 C CA . VAL A 1 235 ? -6.090 7.724 14.683 1.00 98.12 235 VAL A CA 1
ATOM 1677 C C . VAL A 1 235 ? -7.382 8.520 14.820 1.00 98.12 235 VAL A C 1
ATOM 1679 O O . VAL A 1 235 ? -7.813 8.827 15.932 1.00 98.12 235 VAL A O 1
ATOM 1682 N N . GLU A 1 236 ? -7.982 8.875 13.689 1.00 98.25 236 GLU A N 1
ATOM 1683 C CA . GLU A 1 236 ? -9.262 9.573 13.598 1.00 98.25 236 GLU A CA 1
ATOM 1684 C C . GLU A 1 236 ? -10.272 8.679 12.878 1.00 98.25 236 GLU A C 1
ATOM 1686 O O . GLU A 1 236 ? -10.065 8.284 11.732 1.00 98.25 236 GLU A O 1
ATOM 1691 N N . ILE A 1 237 ? -11.368 8.353 13.562 1.00 97.44 237 ILE A N 1
ATOM 1692 C CA . ILE A 1 237 ? -12.428 7.497 13.029 1.00 97.44 237 ILE A CA 1
ATOM 1693 C C . ILE A 1 237 ? -13.741 8.274 13.034 1.00 97.44 237 ILE A C 1
ATOM 1695 O O . ILE A 1 237 ? -14.314 8.561 14.087 1.00 97.44 237 ILE A O 1
ATOM 1699 N N . ASN A 1 238 ? -14.239 8.558 11.838 1.00 96.31 238 ASN A N 1
ATOM 1700 C CA . ASN A 1 238 ? -15.491 9.246 11.582 1.00 96.31 238 ASN A CA 1
ATOM 1701 C C . ASN A 1 238 ? -16.515 8.236 11.049 1.00 96.31 238 ASN A C 1
ATOM 1703 O O . ASN A 1 238 ? -16.684 8.108 9.839 1.00 96.31 238 ASN A O 1
ATOM 1707 N N . ALA A 1 239 ? -17.189 7.513 11.955 1.00 91.62 239 ALA A N 1
ATOM 1708 C CA . ALA A 1 239 ? -18.196 6.508 11.605 1.00 91.62 239 ALA A CA 1
ATOM 1709 C C . ALA A 1 239 ? -19.452 6.596 12.496 1.00 91.62 239 ALA A C 1
ATOM 1711 O O . ALA A 1 239 ? -19.376 6.275 13.684 1.00 91.62 239 ALA A O 1
ATOM 1712 N N . PRO A 1 240 ? -20.622 7.017 11.967 1.00 81.00 240 PRO A N 1
ATOM 1713 C CA . PRO A 1 240 ? -21.844 7.153 12.760 1.00 81.00 240 PRO A CA 1
ATOM 1714 C C . PRO A 1 240 ? -22.433 5.805 13.196 1.00 81.00 240 PRO A C 1
ATOM 1716 O O . PRO A 1 240 ? -23.178 5.766 14.177 1.00 81.00 240 PRO A O 1
ATOM 1719 N N . TYR A 1 241 ? -22.110 4.713 12.495 1.00 79.44 241 TYR A N 1
ATOM 1720 C CA . TYR A 1 241 ? -22.510 3.355 12.856 1.00 79.44 241 TYR A CA 1
ATOM 1721 C C . TYR A 1 241 ? -21.275 2.495 13.157 1.00 79.44 241 TYR A C 1
ATOM 1723 O O . TYR A 1 241 ? -20.755 1.802 12.290 1.00 79.44 241 TYR A O 1
ATOM 1731 N N . SER A 1 242 ? -20.796 2.533 14.396 1.00 73.38 242 SER A N 1
ATOM 1732 C CA . SER A 1 242 ? -19.784 1.596 14.893 1.00 73.38 242 SER A CA 1
ATOM 1733 C C . SER A 1 242 ? -20.434 0.412 15.613 1.00 73.38 242 SER A C 1
ATOM 1735 O O . SER A 1 242 ? -21.569 0.504 16.095 1.00 73.38 242 SER A O 1
ATOM 1737 N N . ASP A 1 243 ? -19.731 -0.719 15.661 1.00 65.75 243 ASP A N 1
ATOM 1738 C CA . ASP A 1 243 ? -20.208 -1.936 16.318 1.00 65.75 243 ASP A CA 1
ATOM 1739 C C . ASP A 1 243 ? -20.627 -1.675 17.792 1.00 65.75 243 ASP A C 1
ATOM 1741 O O . ASP A 1 243 ? -19.814 -1.235 18.612 1.00 65.75 243 ASP A O 1
ATOM 1745 N N . PRO A 1 244 ? -21.895 -1.945 18.172 1.00 50.81 244 PRO A N 1
ATOM 1746 C CA . PRO A 1 244 ? -22.397 -1.708 19.524 1.00 50.81 244 PRO A CA 1
ATOM 1747 C C . PRO A 1 244 ? -21.837 -2.666 20.590 1.00 50.81 244 PRO A C 1
ATOM 1749 O O . PRO A 1 244 ? -22.098 -2.456 21.780 1.00 50.81 244 PRO A O 1
ATOM 1752 N N . THR A 1 245 ? -21.087 -3.708 20.219 1.00 52.91 245 THR A N 1
ATOM 1753 C CA . THR A 1 245 ? -20.514 -4.670 21.182 1.00 52.91 245 THR A CA 1
ATOM 1754 C C . THR A 1 245 ? -19.529 -4.032 22.172 1.00 52.91 245 THR A C 1
ATOM 1756 O O . THR A 1 245 ? -19.399 -4.529 23.293 1.00 52.91 245 THR A O 1
ATOM 1759 N N . ASN A 1 246 ? -18.970 -2.859 21.854 1.00 47.62 246 ASN A N 1
ATOM 1760 C CA . ASN A 1 246 ? -18.098 -2.087 22.748 1.00 47.62 246 ASN A CA 1
ATOM 1761 C C . ASN A 1 246 ? -18.799 -1.374 23.919 1.00 47.62 246 ASN A C 1
ATOM 1763 O O . ASN A 1 246 ? -18.132 -0.920 24.849 1.00 47.62 246 ASN A O 1
ATOM 1767 N N . TYR A 1 247 ? -20.135 -1.297 23.947 1.00 40.66 247 TYR A N 1
ATOM 1768 C CA . TYR A 1 247 ? -20.861 -0.635 25.045 1.00 40.66 247 TYR A CA 1
ATOM 1769 C C . TYR A 1 247 ? -21.236 -1.562 26.213 1.00 40.66 247 TYR A C 1
ATOM 1771 O O . TYR A 1 247 ? -21.779 -1.093 27.216 1.00 40.66 247 TYR A O 1
ATOM 1779 N N . LEU A 1 248 ? -20.950 -2.866 26.133 1.00 41.25 248 LEU A N 1
ATOM 1780 C CA . LEU A 1 248 ? -21.331 -3.835 27.173 1.00 41.25 248 LEU A CA 1
ATOM 1781 C C . LEU A 1 248 ? -20.274 -4.050 28.275 1.00 41.25 248 LEU A C 1
ATOM 1783 O O . LEU A 1 248 ? -20.537 -4.794 29.219 1.00 41.25 248 LEU A O 1
ATOM 1787 N N . SER A 1 249 ? -19.119 -3.376 28.224 1.00 42.78 249 SER A N 1
ATOM 1788 C CA . SER A 1 249 ? -18.060 -3.500 29.244 1.00 42.78 249 SER A CA 1
ATOM 1789 C C . SER A 1 249 ? -18.129 -2.461 30.378 1.00 42.78 249 SER A C 1
ATOM 1791 O O . SER A 1 249 ? -17.430 -2.612 31.377 1.00 42.78 249 SER A O 1
ATOM 1793 N N . LEU A 1 250 ? -19.004 -1.447 30.298 1.00 41.81 250 LEU A N 1
ATOM 1794 C CA . LEU A 1 250 ? -19.075 -0.353 31.288 1.00 41.81 250 LEU A CA 1
ATOM 1795 C C . LEU A 1 250 ? -20.227 -0.453 32.308 1.00 41.81 250 LEU A C 1
ATOM 1797 O O . LEU A 1 250 ? -20.466 0.498 33.049 1.00 41.81 250 LEU A O 1
ATOM 1801 N N . SER A 1 251 ? -20.936 -1.585 32.401 1.00 35.75 251 SER A N 1
ATOM 1802 C CA . SER A 1 251 ? -22.036 -1.753 33.373 1.00 35.75 251 SER A CA 1
ATOM 1803 C C . SER A 1 251 ? -21.766 -2.748 34.509 1.00 35.75 251 SER A C 1
ATOM 1805 O O . SER A 1 251 ? -22.718 -3.171 35.168 1.00 35.75 251 SER A O 1
ATOM 1807 N N . GLN A 1 252 ? -20.514 -3.144 34.759 1.00 39.91 252 GLN A N 1
ATOM 1808 C CA . GLN A 1 252 ? -20.161 -3.954 35.932 1.00 39.91 252 GLN A CA 1
ATOM 1809 C C . GLN A 1 252 ? -18.932 -3.397 36.660 1.00 39.91 252 GLN A C 1
ATOM 1811 O O . GLN A 1 252 ? -17.819 -3.885 36.491 1.00 39.91 252 GLN A O 1
ATOM 1816 N N . SER A 1 253 ? -19.159 -2.390 37.505 1.00 43.25 253 SER A N 1
ATOM 1817 C CA . SER A 1 253 ? -18.318 -2.075 38.670 1.00 43.25 253 SER A CA 1
ATOM 1818 C C . SER A 1 253 ? -19.134 -1.341 39.723 1.00 43.25 253 SER A C 1
ATOM 1820 O O . SER A 1 253 ? -19.747 -0.318 39.339 1.00 43.25 253 SER A O 1
#

pLDDT: mean 92.49, std 12.0, range [35.75, 98.94]

Sequence (253 aa):
RLLVSDEAVFSSSTRGAGDAGTITIRAIEVEVSDGGQVIASSSGNGEAGDIFLNVNDIEVTGISEDGQFPSQIEAFSEGNSAAGSVTITSKNLTVRDGAEISVSARGNGDNAKAGDLTITAESIVLDQSATLSAEVNAGDKGNIILDSQLILMRDRSNITINAEGAATGGNITIDTDLLVALENSDITANAEQDFGGQVIINALGIFGTEFREQQTPDSDITASSQLGASFSGTVEINAPYSDPTNYLSLSQS

Foldseek 3Di:
DAEFEQLREAEWEEAELAETEAAEDEEQEYEQYQQGEYEFEYAHNHETYEYHEDYAYYEQEAYHPVNPHGREYEFEYLELAETYEYAYEYAEAEFEHQHEYEWEQNYADQRRETEEYHYEYQEYEYYAAYEYETEYADHYFYEYHYHYQEYHAYRQYEYAQEYEDADEFEEYEEEYQEYEHWQQYEYAREYENAAFYEYAYAYQEYYQEDDDQDRDSGYYYARHYPVDDVRGDYYHHHYPHYDPPVVPPPPDD

Secondary structure (DSSP, 8-state):
-EEE-TT-EEEEEE-SSSPPPPEEEEEEEEEEETT-EEEEEESSSSPPPPEEEEEEEEEEE-B-TTSS-B-EEEEEESSSSB---EEEE-SEEEEETT-EEEEEE---STT-B--EEEEEEEEEEEESS-EEEEEESSSB--EEEEEEEEEEE-SS-EEE-PBPTTPPP-EEEEEEEEEEE-SS-EEE--BSSS---EEEEEEEEEES-EE-SS--SS-EEE--BTT-GGG--EEEEE-SEE-GGGGGSSS--

Radius of gyration: 17.98 Å; chains: 1; bounding box: 44×34×59 Å